Protein AF-A0A2H5QB41-F1 (afdb_monomer_lite)

Organism: Citrus unshiu (NCBI:txid55188)

Secondary structure (DSSP, 8-state):
-----------PPPPPHHHHHHHHHHHHHHHHTTT------TT---HHHHHHHHHHHHHHHHHHHHHTTTPPP--HHHHHHHHHHHHHHHHHHHHHHHHHHHHHHHHHHHHHHHHHHHHHHHHHHHHHHHHHHHHHHHHHHHHHHHHHHHHHHHHHHHHHHHHHHHHHHHHHHHHHHHHHHHHHHHHHHHHHHHHHHHHHHHHHHHHHHHHHHHHHHHHHHHHHHHHHHHHHHHHHHHHHHHHHHHHHHHHHHHHHHHHHHHHHHHHHHHHHHHHTT------

Radius of gyration: 109.61 Å; chains: 1; bounding box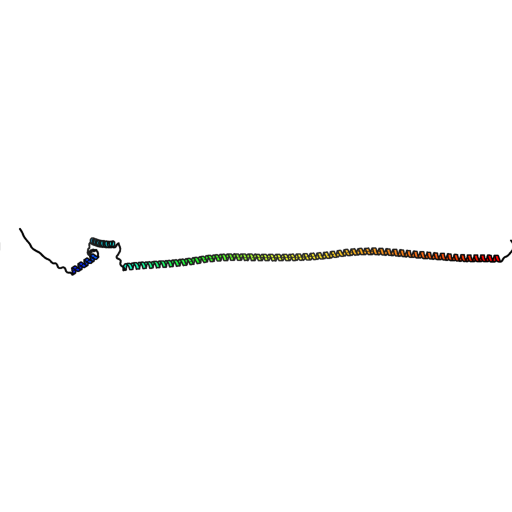: 218×31×309 Å

Sequence (283 aa):
MPFGSFEVWSLEFVYDNSTVFCLLKRQEILQLCDNRWVLFDNKTKYEAKRTEQVQQLLSLVNTVNVKNGGQPYTNECFAELKLAEEQATRLKEEEVAQLAQRKSNEEIHKLRENLERAQRETEDQLHKSYEDRIKRTTEMVESKLKEMTTRLEQQLAKEQATRLKGEEVAQLAQRKSNDEIHKLRENLERAQRETEDQMHESYEDQIKRITEMVESKLKETTIRLEQQLEEEHAARLKADGATQLAQMKSNDEIRKLRENLERAEWEAEELRKRAEKEGCAIL

InterPro domains:
  IPR006703 AIG1-type guanine nucleotide-binding (G) domain [PF04548] (27-87)
  IPR027417 P-loop containing nucleoside triphosphate hydrolase [G3DSA:3.40.50.300] (16-103)

pLDDT: mean 87.5, std 15.89, range [28.56, 98.56]

Foldseek 3Di:
DDDDDDDDDDDDDDDDPVVVVVVVVVVVVCVVVVVLDADDPPPDPDPVNVVVRVVSVVVSVVVVCVVVVNDDDDDPVNVVVVVVVVVVVVVVVVVVVVVVVVVVVVVVVVVVVVVVVVVVVVVVVVVVVVVVVVVVVVVVVVVVVVVVVVVVVVVVVVVVVVVVVVVVVVVVVVVVVVVVVVVVVVVVVVVVVVVVVVVVVVVVVVVVVVVVVVVVVVVVVVVVVVVVVVVVVVVVVVVVVVVVVVVVVVVVVVVVVVVVVVVVVVVVVVVVVVVVPDDDDDD

Structure (mmCIF, N/CA/C/O backbone):
data_AF-A0A2H5QB41-F1
#
_entry.id   AF-A0A2H5QB41-F1
#
loop_
_atom_site.group_PDB
_atom_site.id
_atom_site.type_symbol
_atom_site.label_atom_id
_atom_site.label_alt_id
_atom_site.label_comp_id
_atom_site.label_asym_id
_atom_site.label_entity_id
_atom_site.label_seq_id
_atom_site.pdbx_PDB_ins_code
_atom_site.Cartn_x
_atom_site.Cartn_y
_atom_site.Cartn_z
_atom_site.occupancy
_atom_site.B_iso_or_equiv
_atom_site.auth_seq_id
_atom_site.auth_comp_id
_atom_site.auth_asym_id
_atom_site.auth_atom_id
_atom_site.pdbx_PDB_model_num
ATOM 1 N N . MET A 1 1 ? -64.105 12.641 174.669 1.00 28.56 1 MET A N 1
ATOM 2 C CA . MET A 1 1 ? -65.059 11.558 175.005 1.00 28.56 1 MET A CA 1
ATOM 3 C C . MET A 1 1 ? -66.089 11.452 173.869 1.00 28.56 1 MET A C 1
ATOM 5 O O . MET A 1 1 ? -66.391 12.500 173.318 1.00 28.56 1 MET A O 1
ATOM 9 N N . PRO A 1 2 ? -66.580 10.259 173.483 1.00 57.16 2 PRO A N 1
ATOM 10 C CA . PRO A 1 2 ? -65.783 9.285 172.717 1.00 57.16 2 PRO A CA 1
ATOM 11 C C . PRO A 1 2 ? -66.589 8.389 171.718 1.00 57.16 2 PRO A C 1
ATOM 13 O O . PRO A 1 2 ? -67.799 8.513 171.611 1.00 57.16 2 PRO A O 1
ATOM 16 N N . PHE A 1 3 ? -65.859 7.456 171.076 1.00 37.22 3 PHE A N 1
ATOM 17 C CA . PHE A 1 3 ? -66.200 6.099 170.575 1.00 37.22 3 PHE A CA 1
ATOM 18 C C . PHE A 1 3 ? -67.281 5.839 169.499 1.00 37.22 3 PHE A C 1
ATOM 20 O O . PHE A 1 3 ? -68.429 6.245 169.623 1.00 37.22 3 PHE A O 1
ATOM 27 N N . GLY A 1 4 ? -66.914 4.974 168.534 1.00 34.75 4 GLY A N 1
ATOM 28 C CA . GLY A 1 4 ? -67.837 4.152 167.733 1.00 34.75 4 GLY A CA 1
ATOM 29 C C . GLY A 1 4 ? -67.190 3.457 166.519 1.00 34.75 4 GLY A C 1
ATOM 30 O O . GLY A 1 4 ? -67.026 4.084 165.483 1.00 34.75 4 GLY A O 1
ATOM 31 N N . SER A 1 5 ? -66.817 2.183 166.670 1.00 43.34 5 SER A N 1
ATOM 32 C CA . SER A 1 5 ? -66.248 1.240 165.677 1.00 43.34 5 SER A CA 1
ATOM 33 C C . SER A 1 5 ? -67.324 0.594 164.766 1.00 43.34 5 SER A C 1
ATOM 35 O O . SER A 1 5 ? -68.498 0.855 165.000 1.00 43.34 5 SER A O 1
ATOM 37 N N . PHE A 1 6 ? -66.902 -0.330 163.868 1.00 34.59 6 PHE A N 1
ATOM 38 C CA . PHE A 1 6 ? -67.647 -1.260 162.961 1.00 34.59 6 PHE A CA 1
ATOM 39 C C . PHE A 1 6 ? -67.736 -0.795 161.482 1.00 34.59 6 PHE A C 1
ATOM 41 O O . PHE A 1 6 ? -68.024 0.364 161.233 1.00 34.59 6 PHE A O 1
ATOM 48 N N . GLU A 1 7 ? -67.492 -1.585 160.423 1.00 36.75 7 GLU A N 1
ATOM 49 C CA . GLU A 1 7 ? -67.231 -3.024 160.237 1.00 36.75 7 GLU A CA 1
ATOM 50 C C . GLU A 1 7 ? -66.661 -3.268 158.815 1.00 36.75 7 GLU A C 1
ATOM 52 O O . GLU A 1 7 ? -66.906 -2.491 157.891 1.00 36.75 7 GLU A O 1
ATOM 57 N N . VAL A 1 8 ? -65.899 -4.351 158.648 1.00 38.28 8 VAL A N 1
ATOM 58 C CA . VAL A 1 8 ? -65.285 -4.832 157.399 1.00 38.28 8 VAL A CA 1
ATOM 59 C C . VAL A 1 8 ? -66.323 -5.587 156.560 1.00 38.28 8 VAL A C 1
ATOM 61 O O . VAL A 1 8 ? -66.974 -6.484 157.082 1.00 38.28 8 VAL A O 1
ATOM 64 N N . TRP A 1 9 ? -66.403 -5.309 155.254 1.00 36.88 9 TRP A N 1
ATOM 65 C CA . TRP A 1 9 ? -67.022 -6.215 154.277 1.00 36.88 9 TRP A CA 1
ATOM 66 C C . TRP A 1 9 ? -66.003 -6.593 153.203 1.00 36.88 9 TRP A C 1
ATOM 68 O O . TRP A 1 9 ? -65.681 -5.807 152.313 1.00 36.88 9 TRP A O 1
ATOM 78 N N . SER A 1 10 ? -65.493 -7.816 153.315 1.00 42.56 10 SER A N 1
ATOM 79 C CA . SER A 1 10 ? -64.756 -8.519 152.269 1.00 42.56 10 SER A CA 1
ATOM 80 C C . SER A 1 10 ? -65.739 -8.971 151.186 1.00 42.56 10 SER A C 1
ATOM 82 O O . SER A 1 10 ? -66.667 -9.722 151.480 1.00 42.56 10 SER A O 1
ATOM 84 N N . LEU A 1 11 ? -65.531 -8.556 149.935 1.00 42.31 11 LEU A N 1
ATOM 85 C CA . LEU A 1 11 ? -66.128 -9.205 148.765 1.00 42.31 11 LEU A CA 1
ATOM 86 C C . LEU A 1 11 ? -64.999 -9.662 147.834 1.00 42.31 11 LEU A C 1
ATOM 88 O O . LEU A 1 11 ? -64.439 -8.874 147.075 1.00 42.31 11 LEU A O 1
ATOM 92 N N . GLU A 1 12 ? -64.663 -10.948 147.914 1.00 44.78 12 GLU A N 1
ATOM 93 C CA . GLU A 1 12 ? -63.901 -11.657 146.887 1.00 44.78 12 GLU A CA 1
ATOM 94 C C . GLU A 1 12 ? -64.817 -11.901 145.677 1.00 44.78 12 GLU A C 1
ATOM 96 O O . GLU A 1 12 ? -65.849 -12.563 145.789 1.00 44.78 12 GLU A O 1
ATOM 101 N N . PHE A 1 13 ? -64.447 -11.367 144.511 1.00 45.88 13 PHE A N 1
ATOM 102 C CA . PHE A 1 13 ? -65.048 -11.715 143.221 1.00 45.88 13 PHE A CA 1
ATOM 103 C C . PHE A 1 13 ? -64.081 -12.636 142.464 1.00 45.88 13 PHE A C 1
ATOM 105 O O . PHE A 1 13 ? -62.949 -12.253 142.169 1.00 45.88 13 PHE A O 1
ATOM 112 N N . VAL A 1 14 ? -64.529 -13.851 142.150 1.00 46.81 14 VAL A N 1
ATOM 113 C CA . VAL A 1 14 ? -63.790 -14.855 141.367 1.00 46.81 14 VAL A CA 1
ATOM 114 C C . VAL A 1 14 ? -63.925 -14.534 139.870 1.00 46.81 14 VAL A C 1
ATOM 116 O O . VAL A 1 14 ? -65.038 -14.506 139.350 1.00 46.81 14 VAL A O 1
ATOM 119 N N . TYR A 1 15 ? -62.808 -14.316 139.165 1.00 49.00 15 TYR A N 1
ATOM 120 C CA . TYR A 1 15 ? -62.746 -14.273 137.693 1.00 49.00 15 TYR A CA 1
ATOM 121 C C . TYR A 1 15 ? -62.234 -15.622 137.146 1.00 49.00 15 TYR A C 1
ATOM 123 O O . TYR A 1 15 ? -61.265 -16.171 137.663 1.00 49.00 15 TYR A O 1
ATOM 131 N N . ASP A 1 16 ? -62.867 -16.149 136.092 1.00 56.34 16 ASP A N 1
ATOM 132 C CA . ASP A 1 16 ? -62.492 -17.401 135.408 1.00 56.34 16 ASP A CA 1
ATOM 133 C C . ASP A 1 16 ? -61.218 -17.248 134.533 1.00 56.34 16 ASP A C 1
ATOM 135 O O . ASP A 1 16 ? -61.075 -16.287 133.769 1.00 56.34 16 ASP A O 1
ATOM 139 N N . ASN A 1 17 ? -60.309 -18.230 134.609 1.00 58.97 17 ASN A N 1
ATOM 140 C CA . ASN A 1 17 ? -58.980 -18.277 133.975 1.00 58.97 17 ASN A CA 1
ATOM 141 C C . ASN A 1 17 ? -59.013 -18.187 132.432 1.00 58.97 17 ASN A C 1
ATOM 143 O O . ASN A 1 17 ? -58.074 -17.673 131.821 1.00 58.97 17 ASN A O 1
ATOM 147 N N . SER A 1 18 ? -60.090 -18.647 131.782 1.00 59.78 18 SER A N 1
ATOM 148 C CA . SER A 1 18 ? -60.237 -18.570 130.315 1.00 59.78 18 SER A CA 1
ATOM 149 C C . SER A 1 18 ? -60.385 -17.124 129.817 1.00 59.78 18 SER A C 1
ATOM 151 O O . SER A 1 18 ? -59.771 -16.716 128.826 1.00 59.78 18 SER A O 1
ATOM 153 N N . THR A 1 19 ? -61.128 -16.306 130.567 1.00 60.16 19 THR A N 1
ATOM 154 C CA . THR A 1 19 ? -61.342 -14.885 130.255 1.00 60.16 19 THR A CA 1
ATOM 155 C C . THR A 1 19 ? -60.043 -14.093 130.415 1.00 60.16 19 THR A C 1
ATOM 157 O O . THR A 1 19 ? -59.738 -13.220 129.601 1.00 60.16 19 THR A O 1
ATOM 160 N N . VAL A 1 20 ? -59.229 -14.453 131.413 1.00 63.97 20 VAL A N 1
ATOM 161 C CA . VAL A 1 20 ? -57.895 -13.875 131.634 1.00 63.97 20 VAL A CA 1
ATOM 162 C C . VAL A 1 20 ? -56.952 -14.215 130.472 1.00 63.97 20 VAL A C 1
ATOM 164 O O . VAL A 1 20 ? -56.290 -13.324 129.947 1.00 63.97 20 VAL A O 1
ATOM 167 N N . PHE A 1 21 ? -56.945 -15.461 129.988 1.00 67.81 21 PHE A N 1
ATOM 168 C CA . PHE A 1 21 ? -56.091 -15.885 128.869 1.00 67.81 21 PHE A CA 1
ATOM 169 C C . PHE A 1 21 ? -56.428 -15.187 127.537 1.00 67.81 21 PHE A C 1
ATOM 171 O O . PHE A 1 21 ? -55.528 -14.732 126.827 1.00 67.81 21 PHE A O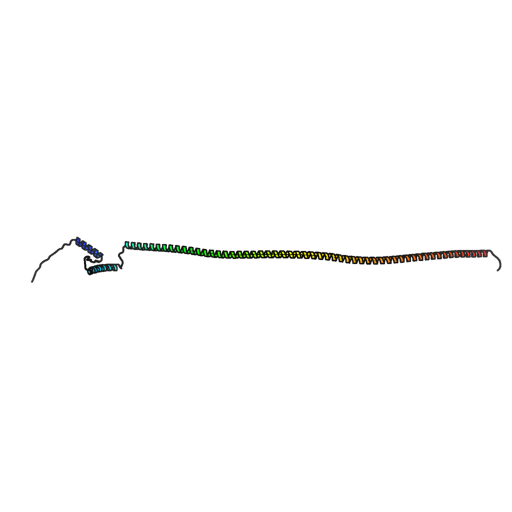 1
ATOM 178 N N . CYS A 1 22 ? -57.714 -15.036 127.200 1.00 68.69 22 CYS A N 1
ATOM 179 C CA . CYS A 1 22 ? -58.139 -14.295 126.005 1.00 68.69 22 CYS A CA 1
ATOM 180 C C . CYS A 1 22 ? -57.770 -12.805 126.068 1.00 68.69 22 CYS A C 1
ATOM 182 O O . CYS A 1 22 ? -57.343 -12.232 125.061 1.00 68.69 22 CYS A O 1
ATOM 184 N N . LEU A 1 23 ? -57.909 -12.174 127.239 1.00 71.50 23 LEU A N 1
ATOM 185 C CA . LEU A 1 23 ? -57.499 -10.783 127.442 1.00 71.50 23 LEU A CA 1
ATOM 186 C C . LEU A 1 23 ? -55.979 -10.617 127.298 1.00 71.50 23 LEU A C 1
ATOM 188 O O . LEU A 1 23 ? -55.538 -9.660 126.663 1.00 71.50 23 LEU A O 1
ATOM 192 N N . LEU A 1 24 ? -55.191 -11.578 127.793 1.00 71.25 24 LEU A N 1
ATOM 193 C CA . LEU A 1 24 ? -53.732 -11.587 127.645 1.00 71.25 24 LEU A CA 1
ATOM 194 C C . LEU A 1 24 ? -53.298 -11.721 126.177 1.00 71.25 24 LEU A C 1
ATOM 196 O O . LEU A 1 24 ? -52.518 -10.902 125.697 1.00 71.25 24 LEU A O 1
ATOM 200 N N . LYS A 1 25 ? -53.860 -12.673 125.420 1.00 81.06 25 LYS A N 1
ATOM 201 C CA . LYS A 1 25 ? -53.540 -12.856 123.988 1.00 81.06 25 LYS A CA 1
ATOM 202 C C . LYS A 1 25 ? -53.909 -11.645 123.131 1.00 81.06 25 LYS A C 1
ATOM 204 O O . LYS A 1 25 ? -53.179 -11.285 122.209 1.00 81.06 25 LYS A O 1
ATOM 209 N N . ARG A 1 26 ? -55.028 -10.985 123.444 1.00 80.62 26 ARG A N 1
ATOM 210 C CA . ARG A 1 26 ? -55.421 -9.730 122.790 1.00 80.62 26 ARG A CA 1
ATOM 211 C C . ARG A 1 26 ? -54.403 -8.624 123.059 1.00 80.62 26 ARG A C 1
ATOM 213 O O . ARG A 1 26 ? -54.044 -7.901 122.133 1.00 80.62 26 ARG A O 1
ATOM 220 N N . GLN A 1 27 ? -53.949 -8.497 124.304 1.00 81.88 27 GLN A N 1
ATOM 221 C CA . GLN A 1 27 ? -52.963 -7.490 124.677 1.00 81.88 27 GLN A CA 1
ATOM 222 C C . GLN A 1 27 ? -51.616 -7.736 123.978 1.00 81.88 27 GLN A C 1
ATOM 224 O O . GLN A 1 27 ? -51.025 -6.787 123.473 1.00 81.88 27 GLN A O 1
ATOM 229 N N . GLU A 1 28 ? -51.181 -8.996 123.867 1.00 87.75 28 GLU A N 1
ATOM 230 C CA . GLU A 1 28 ? -49.966 -9.391 123.133 1.00 87.75 28 GLU A CA 1
ATOM 231 C C . GLU A 1 28 ? -50.023 -8.990 121.648 1.00 87.75 28 GLU A C 1
ATOM 233 O O . GLU A 1 28 ? -49.086 -8.384 121.134 1.00 87.75 28 GLU A O 1
ATOM 238 N N . ILE A 1 29 ? -51.131 -9.268 120.949 1.00 88.25 29 ILE A N 1
ATOM 239 C CA . ILE A 1 29 ? -51.285 -8.896 119.530 1.00 88.25 29 ILE A CA 1
ATOM 240 C C . ILE A 1 29 ? -51.287 -7.375 119.358 1.00 88.25 29 ILE A C 1
ATOM 242 O O . ILE A 1 29 ? -50.632 -6.853 118.457 1.00 88.25 29 ILE A O 1
ATOM 246 N N . LEU A 1 30 ? -51.993 -6.649 120.231 1.00 87.88 30 LEU A N 1
ATOM 247 C CA . LEU A 1 30 ? -51.999 -5.187 120.196 1.00 87.88 30 LEU A CA 1
ATOM 248 C C . LEU A 1 30 ? -50.589 -4.626 120.399 1.00 87.88 30 LEU A C 1
ATOM 250 O O . LEU A 1 30 ? -50.203 -3.719 119.667 1.00 87.88 30 LEU A O 1
ATOM 254 N N . GLN A 1 31 ? -49.800 -5.204 121.307 1.00 89.44 31 GLN A N 1
ATOM 255 C CA . GLN A 1 31 ? -48.400 -4.829 121.508 1.00 89.44 31 GLN A CA 1
ATOM 256 C C . GLN A 1 31 ? -47.532 -5.112 120.274 1.00 89.44 31 GLN A C 1
ATOM 258 O O . GLN A 1 31 ? -46.784 -4.228 119.867 1.00 89.44 31 GLN A O 1
ATOM 263 N N . LEU A 1 32 ? -47.668 -6.279 119.628 1.00 90.62 32 LEU A N 1
ATOM 264 C CA . LEU A 1 32 ? -46.962 -6.600 118.373 1.00 90.62 32 LEU A CA 1
ATOM 265 C C . LEU A 1 32 ? -47.328 -5.642 117.228 1.00 90.62 32 LEU A C 1
ATOM 267 O O . LEU A 1 32 ? -46.538 -5.405 116.315 1.00 90.62 32 LEU A O 1
ATOM 271 N N . CYS A 1 33 ? -48.528 -5.067 117.277 1.00 90.44 33 CYS A N 1
ATOM 272 C CA . CYS A 1 33 ? -48.981 -4.045 116.348 1.00 90.44 33 CYS A CA 1
ATOM 273 C C . CYS A 1 33 ? -48.659 -2.609 116.809 1.00 90.44 33 CYS A C 1
ATOM 275 O O . CYS A 1 33 ? -49.233 -1.679 116.246 1.00 90.44 33 CYS A O 1
ATOM 277 N N . ASP A 1 34 ? -47.760 -2.375 117.773 1.00 90.06 34 ASP A N 1
ATOM 278 C CA . ASP A 1 34 ? -47.445 -1.047 118.349 1.00 90.06 34 ASP A CA 1
ATOM 279 C C . ASP A 1 34 ? -48.676 -0.306 118.911 1.00 90.06 34 ASP A C 1
ATOM 281 O O . ASP A 1 34 ? -48.777 0.920 118.847 1.00 90.06 34 ASP A O 1
ATOM 285 N N . ASN A 1 35 ? -49.670 -1.042 119.405 1.00 89.69 35 ASN A N 1
ATOM 286 C CA . ASN A 1 35 ? -50.980 -0.531 119.814 1.00 89.69 35 ASN A CA 1
ATOM 287 C C . ASN A 1 35 ? -51.699 0.278 118.717 1.00 89.69 35 ASN A C 1
ATOM 289 O O . ASN A 1 35 ? -52.563 1.104 119.016 1.00 89.69 35 ASN A O 1
ATOM 293 N N . ARG A 1 36 ? -51.379 0.033 117.440 1.00 92.38 36 ARG A N 1
ATOM 294 C CA . ARG A 1 36 ? -52.110 0.595 116.300 1.00 92.38 36 ARG A CA 1
ATOM 295 C C . ARG A 1 36 ? -53.443 -0.137 116.168 1.00 92.38 36 ARG A C 1
ATOM 297 O O . ARG A 1 36 ? -53.516 -1.206 115.569 1.00 92.38 36 ARG A O 1
ATOM 304 N N . TRP A 1 37 ? -54.499 0.437 116.728 1.00 90.50 37 TRP A N 1
ATOM 305 C CA . TRP A 1 37 ? -55.867 -0.043 116.568 1.00 90.50 37 TRP A CA 1
ATOM 306 C C . TRP A 1 37 ? -56.796 1.128 116.264 1.00 90.50 37 TRP A C 1
ATOM 308 O O . TRP A 1 37 ? -56.544 2.267 116.647 1.00 90.50 37 TRP A O 1
ATOM 318 N N . VAL A 1 38 ? -57.888 0.830 115.576 1.00 91.94 38 VAL A N 1
ATOM 319 C CA . VAL A 1 38 ? -58.966 1.777 115.305 1.00 91.94 38 VAL A CA 1
ATOM 320 C C . VAL A 1 38 ? -60.283 1.024 115.439 1.00 91.94 38 VAL A C 1
ATOM 322 O O . VAL A 1 38 ? -60.405 -0.113 114.979 1.00 91.94 38 VAL A O 1
ATOM 325 N N . LEU A 1 39 ? -61.252 1.618 116.134 1.00 91.00 39 LEU A N 1
ATOM 326 C CA . LEU A 1 39 ? -62.570 1.020 116.325 1.00 91.00 39 LEU A CA 1
ATOM 327 C C . LEU A 1 39 ? -63.518 1.510 115.234 1.00 91.00 39 LEU A C 1
ATOM 329 O O . LEU A 1 39 ? -63.762 2.707 115.099 1.00 91.00 39 LEU A O 1
ATOM 333 N N . PHE A 1 40 ? -64.104 0.563 114.512 1.00 94.19 40 PHE A N 1
ATOM 334 C CA . PHE A 1 40 ? -65.122 0.840 113.509 1.00 94.19 40 PHE A CA 1
ATOM 335 C C . PHE A 1 40 ? -66.508 0.454 114.024 1.00 94.19 40 PHE A C 1
ATOM 337 O O . PHE A 1 40 ? -66.770 -0.701 114.357 1.00 94.19 40 PHE A O 1
ATOM 344 N N . ASP A 1 41 ? -67.414 1.426 114.039 1.00 92.19 41 ASP A N 1
ATOM 345 C CA . ASP A 1 41 ? -68.850 1.186 114.162 1.00 92.19 41 ASP A CA 1
ATOM 346 C C . ASP A 1 41 ? -69.458 1.106 112.760 1.00 92.19 41 ASP A C 1
ATOM 348 O O . ASP A 1 41 ? -69.933 2.096 112.207 1.00 92.19 41 ASP A O 1
ATOM 352 N N . ASN A 1 42 ? -69.473 -0.099 112.193 1.00 94.06 42 ASN A N 1
ATOM 353 C CA . ASN A 1 42 ? -70.024 -0.349 110.858 1.00 94.06 42 ASN A CA 1
ATOM 354 C C . ASN A 1 42 ? -71.550 -0.128 110.763 1.00 94.06 42 ASN A C 1
ATOM 356 O O . ASN A 1 42 ? -72.114 -0.272 109.680 1.00 94.06 42 ASN A O 1
ATOM 360 N N . LYS A 1 43 ? -72.237 0.191 111.873 1.00 93.06 43 LYS A N 1
ATOM 361 C CA . LYS A 1 43 ? -73.686 0.444 111.916 1.00 93.06 43 LYS A CA 1
ATOM 362 C C . LYS A 1 43 ? -74.040 1.929 112.046 1.00 93.06 43 LYS A C 1
ATOM 364 O O . LYS A 1 43 ? -75.226 2.265 111.978 1.00 93.06 43 LYS A O 1
ATOM 369 N N . THR A 1 44 ? -73.060 2.822 112.218 1.00 89.44 44 THR A N 1
ATOM 370 C CA . THR A 1 44 ? -73.324 4.264 112.317 1.00 89.44 44 THR A CA 1
ATOM 371 C C . THR A 1 44 ? -73.975 4.799 111.040 1.00 89.44 44 THR A C 1
ATOM 373 O O . THR A 1 44 ? -73.520 4.550 109.924 1.00 89.44 44 THR A O 1
ATOM 376 N N . LYS A 1 45 ? -75.048 5.579 111.199 1.00 92.19 45 LYS A N 1
ATOM 377 C CA . LYS A 1 45 ? -75.716 6.275 110.084 1.00 92.19 45 LYS A CA 1
ATOM 378 C C . LYS A 1 45 ? -75.203 7.703 109.885 1.00 92.19 45 LYS A C 1
ATOM 380 O O . LYS A 1 45 ? -75.577 8.356 108.916 1.00 92.19 45 LYS A O 1
ATOM 385 N N . TYR A 1 46 ? -74.364 8.194 110.798 1.00 91.44 46 TYR A N 1
ATOM 386 C CA . TYR A 1 46 ? -73.850 9.560 110.770 1.00 91.44 46 TYR A CA 1
ATOM 387 C C . TYR A 1 46 ? -72.600 9.644 109.899 1.00 91.44 46 TYR A C 1
ATOM 389 O O . TYR A 1 46 ? -71.582 9.025 110.205 1.00 91.44 46 TYR A O 1
ATOM 397 N N . GLU A 1 47 ? -72.658 10.455 108.846 1.00 90.88 47 GLU A N 1
ATOM 398 C CA . GLU A 1 47 ? -71.550 10.635 107.909 1.00 90.88 47 GLU A CA 1
ATOM 399 C C . GLU A 1 47 ? -70.277 11.154 108.576 1.00 90.88 47 GLU A C 1
ATOM 401 O O . GLU A 1 47 ? -69.215 10.581 108.357 1.00 90.88 47 GLU A O 1
ATOM 406 N N . ALA A 1 48 ? -70.397 12.146 109.461 1.00 92.00 48 ALA A N 1
ATOM 407 C CA . ALA A 1 48 ? -69.263 12.689 110.206 1.00 92.00 48 ALA A CA 1
ATOM 408 C C . ALA A 1 48 ? -68.495 11.601 110.978 1.00 92.00 48 ALA A C 1
ATOM 410 O O . ALA A 1 48 ? -67.269 11.578 110.942 1.00 92.00 48 ALA A O 1
ATOM 411 N N . LYS A 1 49 ? -69.209 10.643 111.591 1.00 90.94 49 LYS A N 1
ATOM 412 C CA . LYS A 1 49 ? -68.591 9.516 112.308 1.00 90.94 49 LYS A CA 1
ATOM 413 C C . LYS A 1 49 ? -67.871 8.554 111.363 1.00 90.94 49 LYS A C 1
ATOM 415 O O . LYS A 1 49 ? -66.795 8.079 111.701 1.00 90.94 49 LYS A O 1
ATOM 420 N N . ARG A 1 50 ? -68.428 8.291 110.171 1.00 92.31 50 ARG A N 1
ATOM 421 C CA . ARG A 1 50 ? -67.754 7.465 109.150 1.00 92.31 50 ARG A CA 1
ATOM 422 C C . ARG A 1 50 ? -66.457 8.126 108.690 1.00 92.31 50 ARG A C 1
ATOM 424 O O . ARG A 1 50 ? -65.428 7.464 108.609 1.00 92.31 50 ARG A O 1
ATOM 431 N N . THR A 1 51 ? -66.508 9.428 108.414 1.00 93.44 51 THR A N 1
ATOM 432 C CA . THR A 1 51 ? -65.340 10.202 107.983 1.00 93.44 51 THR A CA 1
ATOM 433 C C . THR A 1 51 ? -64.265 10.213 109.059 1.00 93.44 51 THR A C 1
ATOM 435 O O . THR A 1 51 ? -63.111 9.931 108.755 1.00 93.44 51 THR A O 1
ATOM 438 N N . GLU A 1 52 ? -64.639 10.460 110.315 1.00 94.25 52 GLU A N 1
ATOM 439 C CA . GLU A 1 52 ? -63.716 10.429 111.450 1.00 94.25 52 GLU A CA 1
ATOM 440 C C . GLU A 1 52 ? -63.035 9.057 111.588 1.00 94.25 52 GLU A C 1
ATOM 442 O O . GLU A 1 52 ? -61.813 8.980 111.690 1.00 94.25 52 GLU A O 1
ATOM 447 N N . GLN A 1 53 ? -63.795 7.962 111.497 1.00 94.06 53 GLN A N 1
ATOM 448 C CA . GLN A 1 53 ? -63.258 6.597 111.570 1.00 94.06 53 GLN A CA 1
ATOM 449 C C . GLN A 1 53 ? -62.277 6.282 110.429 1.00 94.06 53 GLN A C 1
ATOM 451 O O . GLN A 1 53 ? -61.202 5.725 110.662 1.00 94.06 53 GLN A O 1
ATOM 456 N N . VAL A 1 54 ? -62.603 6.671 109.191 1.00 94.44 54 VAL A N 1
ATOM 457 C CA . VAL A 1 54 ? -61.703 6.498 108.036 1.00 94.44 54 VAL A CA 1
ATOM 458 C C . VAL A 1 54 ? -60.452 7.366 108.179 1.00 94.44 54 VAL A C 1
ATOM 460 O O . VAL A 1 54 ? -59.351 6.896 107.901 1.00 94.44 54 VAL A O 1
ATOM 463 N N . GLN A 1 55 ? -60.587 8.605 108.652 1.00 95.44 55 GLN A N 1
ATOM 464 C CA . GLN A 1 55 ? -59.448 9.491 108.901 1.00 95.44 55 GLN A CA 1
ATOM 465 C C . GLN A 1 55 ? -58.515 8.933 109.980 1.00 95.44 55 GLN A C 1
ATOM 467 O O . GLN A 1 55 ? -57.297 8.981 109.807 1.00 95.44 55 GLN A O 1
ATOM 472 N N . GLN A 1 56 ? -59.058 8.349 111.052 1.00 94.38 56 GLN A N 1
ATOM 473 C CA . GLN A 1 56 ? -58.267 7.660 112.074 1.00 94.38 56 GLN A CA 1
ATOM 474 C C . GLN A 1 56 ? -57.476 6.486 111.475 1.00 94.38 56 GLN A C 1
ATOM 476 O O . GLN A 1 56 ? -56.276 6.368 111.724 1.00 94.38 56 GLN A O 1
ATOM 481 N N . LEU A 1 57 ? -58.100 5.663 110.622 1.00 95.88 57 LEU A N 1
ATOM 482 C CA . LEU A 1 57 ? -57.407 4.579 109.918 1.00 95.88 57 LEU A CA 1
ATOM 483 C C . LEU A 1 57 ? -56.303 5.105 108.988 1.00 95.88 57 LEU A C 1
ATOM 485 O O . LEU A 1 57 ? -55.180 4.612 109.038 1.00 95.88 57 LEU A O 1
ATOM 489 N N . LEU A 1 58 ? -56.595 6.108 108.157 1.00 95.75 58 LEU A N 1
ATOM 490 C CA . LEU A 1 58 ? -55.614 6.687 107.234 1.00 95.75 58 LEU A CA 1
ATOM 491 C C . LEU A 1 58 ? -54.447 7.353 107.974 1.00 95.75 58 LEU A C 1
ATOM 493 O O . LEU A 1 58 ? -53.309 7.253 107.526 1.00 95.75 58 LEU A O 1
ATOM 497 N N . SER A 1 59 ? -54.702 7.978 109.127 1.00 94.88 59 SER A N 1
ATOM 498 C CA . SER A 1 59 ? -53.659 8.515 110.009 1.00 94.88 59 SER A CA 1
ATOM 499 C C . SER A 1 59 ? -52.707 7.413 110.490 1.00 94.88 59 SER A C 1
ATOM 501 O O . SER A 1 59 ? -51.482 7.552 110.401 1.00 94.88 59 SER A O 1
ATOM 503 N N . LEU A 1 60 ? -53.256 6.266 110.910 1.00 94.25 60 LEU A N 1
ATOM 504 C CA . LEU A 1 60 ? -52.456 5.091 111.257 1.00 94.25 60 LEU A CA 1
ATOM 505 C C . LEU A 1 60 ? -51.680 4.560 110.045 1.00 94.25 60 LEU A C 1
ATOM 507 O O . LEU A 1 60 ? -50.477 4.347 110.162 1.00 94.25 60 LEU A O 1
ATOM 511 N N . VAL A 1 61 ? -52.315 4.400 108.878 1.00 93.69 61 VAL A N 1
ATOM 512 C CA . VAL A 1 61 ? -51.651 3.927 107.646 1.00 93.69 61 VAL A CA 1
ATOM 513 C C . VAL A 1 61 ? -50.499 4.849 107.243 1.00 93.69 61 VAL A C 1
ATOM 515 O O . VAL A 1 61 ? -49.400 4.366 106.983 1.00 93.69 61 VAL A O 1
ATOM 518 N N . ASN A 1 62 ? -50.703 6.166 107.267 1.00 93.50 62 ASN A N 1
ATOM 519 C CA . ASN A 1 62 ? -49.658 7.149 106.984 1.00 93.50 62 ASN A CA 1
ATOM 520 C C . ASN A 1 62 ? -48.506 7.057 107.986 1.00 93.50 62 ASN A C 1
ATOM 522 O O . ASN A 1 62 ? -47.347 7.137 107.589 1.00 93.50 62 ASN A O 1
ATOM 526 N N . THR A 1 63 ? -48.807 6.816 109.264 1.00 92.88 63 THR A N 1
ATOM 527 C CA . THR A 1 63 ? -47.782 6.580 110.289 1.00 92.88 63 THR A CA 1
ATOM 528 C C . THR A 1 63 ? -46.931 5.358 109.938 1.00 92.88 63 THR A C 1
ATOM 530 O O . THR A 1 63 ? -45.709 5.422 110.037 1.00 92.88 63 THR A O 1
ATOM 533 N N . VAL A 1 64 ? -47.544 4.261 109.477 1.00 93.25 64 VAL A N 1
ATOM 534 C CA . VAL A 1 64 ? -46.809 3.068 109.013 1.00 93.25 64 VAL A CA 1
ATOM 535 C C . VAL A 1 64 ? -45.987 3.371 107.769 1.00 93.25 64 VAL A C 1
ATOM 537 O O . VAL A 1 64 ? -44.823 2.996 107.705 1.00 93.25 64 VAL A O 1
ATOM 540 N N . ASN A 1 65 ? -46.567 4.074 106.800 1.00 92.81 65 ASN A N 1
ATOM 541 C CA . ASN A 1 65 ? -45.891 4.409 105.556 1.00 92.81 65 ASN A CA 1
ATOM 542 C C . ASN A 1 65 ? -44.646 5.269 105.812 1.00 92.81 65 ASN A C 1
ATOM 544 O O . ASN A 1 65 ? -43.574 4.964 105.304 1.00 92.81 65 ASN A O 1
ATOM 548 N N . VAL A 1 66 ? -44.757 6.294 106.663 1.00 92.06 66 VAL A N 1
ATOM 549 C CA . VAL A 1 66 ? -43.622 7.136 107.069 1.00 92.06 66 VAL A CA 1
ATOM 550 C C . VAL A 1 66 ? -42.589 6.327 107.854 1.00 92.06 66 VAL A C 1
ATOM 552 O O . VAL A 1 66 ? -41.402 6.420 107.548 1.00 92.06 66 VAL A O 1
ATOM 555 N N . LYS A 1 67 ? -43.018 5.494 108.817 1.00 91.69 67 LYS A N 1
ATOM 556 C CA . LYS A 1 67 ? -42.113 4.603 109.571 1.00 91.69 67 LYS A CA 1
ATOM 557 C C . LYS A 1 67 ? -41.333 3.658 108.651 1.00 91.69 67 LYS A C 1
ATOM 559 O O . LYS A 1 67 ? -40.160 3.408 108.900 1.00 91.69 67 LYS A O 1
ATOM 564 N N . ASN A 1 68 ? -41.960 3.183 107.579 1.00 91.94 68 ASN A N 1
ATOM 565 C CA . ASN A 1 68 ? -41.343 2.300 106.593 1.00 91.94 68 ASN A CA 1
ATOM 566 C C . ASN A 1 68 ? -40.604 3.064 105.474 1.00 91.94 68 ASN A C 1
ATOM 568 O O . ASN A 1 68 ? -40.209 2.458 104.481 1.00 91.94 68 ASN A O 1
ATOM 572 N N . GLY A 1 69 ? -40.438 4.390 105.576 1.00 90.75 69 GLY A N 1
ATOM 573 C CA . GLY A 1 69 ? -39.751 5.197 104.557 1.00 90.75 69 GLY A CA 1
ATOM 574 C C . GLY A 1 69 ? -40.460 5.222 103.197 1.00 90.75 69 GLY A C 1
ATOM 575 O O . GLY A 1 69 ? -39.815 5.373 102.162 1.00 90.75 69 GLY A O 1
ATOM 576 N N . GLY A 1 70 ? -41.778 5.022 103.187 1.00 89.81 70 GLY A N 1
ATOM 577 C CA . GLY A 1 70 ? -42.593 4.906 101.981 1.00 89.81 70 GLY A CA 1
ATOM 578 C C . GLY A 1 70 ? -42.517 3.539 101.298 1.00 89.81 70 GLY A C 1
ATOM 579 O O . GLY A 1 70 ? -43.107 3.374 100.233 1.00 89.81 70 GLY A O 1
ATOM 580 N N . GLN A 1 71 ? -41.794 2.569 101.871 1.00 88.94 71 GLN A N 1
ATOM 581 C CA . GLN A 1 71 ? -41.636 1.246 101.277 1.00 88.94 71 GLN A CA 1
ATOM 582 C C . GLN A 1 71 ? -42.809 0.330 101.661 1.00 88.94 71 GLN A C 1
ATOM 584 O O . GLN A 1 71 ? -43.094 0.144 102.852 1.00 88.94 71 GLN A O 1
ATOM 589 N N . PRO A 1 72 ? -43.489 -0.276 100.673 1.00 87.50 72 PRO A N 1
ATOM 590 C CA . PRO A 1 72 ? -44.455 -1.333 100.924 1.00 87.50 72 PRO A CA 1
ATOM 591 C C . PRO A 1 72 ? -43.803 -2.543 101.598 1.00 87.50 72 PRO A C 1
ATOM 593 O O . PRO A 1 72 ? -42.589 -2.739 101.546 1.00 87.50 72 PRO A O 1
ATOM 596 N N . TYR A 1 73 ? -44.626 -3.399 102.197 1.00 88.50 73 TYR A N 1
ATOM 597 C CA . TYR A 1 73 ? -44.157 -4.700 102.661 1.00 88.50 73 TYR A CA 1
ATOM 598 C C . TYR A 1 73 ? -43.608 -5.512 101.477 1.00 88.50 73 TYR A C 1
ATOM 600 O O . TYR A 1 73 ? -44.285 -5.662 100.461 1.00 88.50 73 TYR A O 1
ATOM 608 N N . THR A 1 74 ? -42.395 -6.041 101.618 1.00 86.50 74 THR A N 1
ATOM 609 C CA . THR A 1 74 ? -41.750 -6.912 100.630 1.00 86.50 74 THR A CA 1
ATOM 610 C C . THR A 1 74 ? -41.260 -8.182 101.314 1.00 86.50 74 THR A C 1
ATOM 612 O O . THR A 1 74 ? -40.944 -8.189 102.504 1.00 86.50 74 THR A O 1
ATOM 615 N N . ASN A 1 75 ? -41.232 -9.276 100.563 1.00 89.00 75 ASN A N 1
ATOM 616 C CA . ASN A 1 75 ? -40.661 -10.550 100.977 1.00 89.00 75 ASN A CA 1
ATOM 617 C C . ASN A 1 75 ? -39.915 -11.169 99.786 1.00 89.00 75 ASN A C 1
ATOM 619 O O . ASN A 1 75 ? -39.924 -10.612 98.686 1.00 89.00 75 ASN A O 1
ATOM 623 N N . GLU A 1 76 ? -39.279 -12.315 100.010 1.00 90.12 76 GLU A N 1
ATOM 624 C CA . GLU A 1 76 ? -38.503 -13.031 98.992 1.00 90.12 76 GLU A CA 1
ATOM 625 C C . GLU A 1 76 ? -39.322 -13.312 97.718 1.00 90.12 76 GLU A C 1
ATOM 627 O O . GLU A 1 76 ? -38.875 -12.997 96.620 1.00 90.12 76 GLU A O 1
ATOM 632 N N . CYS A 1 77 ? -40.580 -13.740 97.862 1.00 85.12 77 CYS A N 1
ATOM 633 C CA . CYS A 1 77 ? -41.486 -14.002 96.738 1.00 85.12 77 CYS A CA 1
ATOM 634 C C . CYS A 1 77 ? -41.779 -12.742 95.891 1.00 85.12 77 CYS A C 1
ATOM 636 O O . CYS A 1 77 ? -41.771 -12.797 94.661 1.00 85.12 77 CYS A O 1
ATOM 638 N N . PHE A 1 78 ? -41.980 -11.575 96.520 1.00 87.88 78 PHE A N 1
ATOM 639 C CA . PHE A 1 78 ? -42.161 -10.312 95.788 1.00 87.88 78 PHE A CA 1
ATOM 640 C C . PHE A 1 78 ? -40.883 -9.857 95.066 1.00 87.88 78 PHE A C 1
ATOM 642 O O . PHE A 1 78 ? -40.971 -9.264 93.989 1.00 87.88 78 PHE A O 1
ATOM 649 N N . ALA A 1 79 ? -39.704 -10.132 95.630 1.00 86.56 79 ALA A N 1
ATOM 650 C CA . ALA A 1 79 ? -38.428 -9.820 94.990 1.00 86.56 79 ALA A CA 1
ATOM 651 C C . ALA A 1 79 ? -38.168 -10.720 93.770 1.00 86.56 79 ALA A C 1
ATOM 653 O O . ALA A 1 79 ? -37.756 -10.221 92.723 1.00 86.56 79 ALA A O 1
ATOM 654 N N . GLU A 1 80 ? -38.470 -12.017 93.878 1.00 90.19 80 GLU A N 1
ATOM 655 C CA . GLU A 1 80 ? -38.371 -12.976 92.772 1.00 90.19 80 GLU A CA 1
ATOM 656 C C . GLU A 1 80 ? -39.302 -12.620 91.611 1.00 90.19 80 GLU A C 1
ATOM 658 O O . GLU A 1 80 ? -38.870 -12.617 90.460 1.00 90.19 80 GLU A O 1
ATOM 663 N N . LEU A 1 81 ? -40.555 -12.252 91.901 1.00 90.19 81 LEU A N 1
ATOM 664 C CA . LEU A 1 81 ? -41.506 -11.806 90.879 1.00 90.19 81 LEU A CA 1
ATOM 665 C C . LEU A 1 81 ? -40.999 -10.573 90.127 1.00 90.19 81 LEU A C 1
ATOM 667 O O . LEU A 1 81 ? -41.049 -10.543 88.899 1.00 90.19 81 LEU A O 1
ATOM 671 N N . LYS A 1 82 ? -40.463 -9.583 90.850 1.00 88.81 82 LYS A N 1
ATOM 672 C CA . LYS A 1 82 ? -39.908 -8.369 90.245 1.00 88.81 82 LYS A CA 1
ATOM 673 C C . LYS A 1 82 ? -38.681 -8.670 89.377 1.00 88.81 82 LYS A C 1
ATOM 675 O O . LYS A 1 82 ? -38.584 -8.164 88.265 1.00 88.81 82 LYS A O 1
ATOM 680 N N . LEU A 1 83 ? -37.780 -9.533 89.850 1.00 90.06 83 LEU A N 1
ATOM 681 C CA . LEU A 1 83 ? -36.617 -9.986 89.080 1.00 90.06 83 LEU A CA 1
ATOM 682 C C . LEU A 1 83 ? -37.022 -10.753 87.815 1.00 90.06 83 LEU A C 1
ATOM 684 O O . LEU A 1 83 ? -36.443 -10.527 86.754 1.00 90.06 83 LEU A O 1
ATOM 688 N N . ALA A 1 84 ? -38.014 -11.640 87.907 1.00 90.19 84 ALA A N 1
ATOM 689 C CA . ALA A 1 84 ? -38.522 -12.390 86.763 1.00 90.19 84 ALA A CA 1
ATOM 690 C C . ALA A 1 84 ? -39.185 -11.468 85.727 1.00 90.19 84 ALA A C 1
ATOM 692 O O . ALA A 1 84 ? -38.992 -11.649 84.525 1.00 90.19 84 ALA A O 1
ATOM 693 N N . GLU A 1 85 ? -39.925 -10.455 86.180 1.00 91.25 85 GLU A N 1
ATOM 694 C CA . GLU A 1 85 ? -40.544 -9.455 85.311 1.00 91.25 85 GLU A CA 1
ATOM 695 C C . GLU A 1 85 ? -39.486 -8.597 84.598 1.00 91.25 85 GLU A C 1
ATOM 697 O O . GLU A 1 85 ? -39.545 -8.447 83.378 1.00 91.25 85 GLU A O 1
ATOM 702 N N . GLU A 1 86 ? -38.460 -8.131 85.318 1.00 92.12 86 GLU A N 1
ATOM 703 C CA . GLU A 1 86 ? -37.321 -7.395 84.749 1.00 92.12 86 GLU A CA 1
ATOM 704 C C . GLU A 1 86 ? -36.488 -8.247 83.772 1.00 92.12 86 GLU A C 1
ATOM 706 O O . GLU A 1 86 ? -35.994 -7.751 82.759 1.00 92.12 86 GLU A O 1
ATOM 711 N N . GLN A 1 87 ? -36.326 -9.546 84.025 1.00 92.00 87 GLN A N 1
ATOM 712 C CA . GLN A 1 87 ? -35.677 -10.452 83.072 1.00 92.00 87 GLN A CA 1
ATOM 713 C C . GLN A 1 87 ? -36.535 -10.665 81.821 1.00 92.00 87 GLN A C 1
ATOM 715 O O . GLN A 1 87 ? -36.014 -10.658 80.705 1.00 92.00 87 GLN A O 1
ATOM 720 N N . ALA A 1 88 ? -37.851 -10.814 81.983 1.00 91.88 88 ALA A N 1
ATOM 721 C CA . ALA A 1 88 ? -38.773 -10.989 80.869 1.00 91.88 88 ALA A CA 1
ATOM 722 C C . ALA A 1 88 ? -38.857 -9.741 79.977 1.00 91.88 88 ALA A C 1
ATOM 724 O O . ALA A 1 88 ? -38.976 -9.877 78.758 1.00 91.88 88 ALA A O 1
ATOM 725 N N . THR A 1 89 ? -38.787 -8.531 80.544 1.00 91.81 89 THR A N 1
ATOM 726 C CA . THR A 1 89 ? -38.727 -7.293 79.751 1.00 91.81 89 THR A CA 1
ATOM 727 C C . THR A 1 89 ? -37.416 -7.195 78.984 1.00 91.81 89 THR A C 1
ATOM 729 O O . THR A 1 89 ? -37.452 -6.974 77.776 1.00 91.81 89 THR A O 1
ATOM 732 N N . ARG A 1 90 ? -36.278 -7.472 79.630 1.00 93.25 90 ARG A N 1
ATOM 733 C CA . ARG A 1 90 ? -34.961 -7.465 78.973 1.00 93.25 90 ARG A CA 1
ATOM 734 C C . ARG A 1 90 ? -34.873 -8.442 77.802 1.00 93.25 90 ARG A C 1
ATOM 736 O O . ARG A 1 90 ? -34.387 -8.066 76.741 1.00 93.25 90 ARG A O 1
ATOM 743 N N . LEU A 1 91 ? -35.382 -9.666 77.960 1.00 93.62 91 LEU A N 1
ATOM 744 C CA . LEU A 1 91 ? -35.401 -10.656 76.875 1.00 93.62 91 LEU A CA 1
ATOM 745 C C . LEU A 1 91 ? -36.249 -10.187 75.685 1.00 93.62 91 LEU A C 1
ATOM 747 O O . LEU A 1 91 ? -35.841 -10.345 74.536 1.00 93.62 91 LEU A O 1
ATOM 751 N N . LYS A 1 92 ? -37.405 -9.565 75.947 1.00 92.62 92 LYS A N 1
ATOM 752 C CA . LYS A 1 92 ? -38.254 -8.995 74.888 1.00 92.62 92 LYS A CA 1
ATOM 753 C C . LYS A 1 92 ? -37.577 -7.820 74.188 1.00 92.62 92 LYS A C 1
ATOM 755 O O . LYS A 1 92 ? -37.657 -7.715 72.967 1.00 92.62 92 LYS A O 1
ATOM 760 N N . GLU A 1 93 ? -36.918 -6.940 74.936 1.00 93.06 93 GLU A N 1
ATOM 761 C CA . GLU A 1 93 ? -36.163 -5.817 74.373 1.00 93.06 93 GLU A CA 1
ATOM 762 C C . GLU A 1 93 ? -35.001 -6.306 73.497 1.00 93.06 93 GLU A C 1
ATOM 764 O O . GLU A 1 93 ? -34.811 -5.794 72.392 1.00 93.06 93 GLU A O 1
ATOM 769 N N . GLU A 1 94 ? -34.280 -7.346 73.928 1.00 94.25 94 GLU A N 1
ATOM 770 C CA . GLU A 1 94 ? -33.227 -7.990 73.137 1.00 94.25 94 GLU A CA 1
ATOM 771 C C . GLU A 1 94 ? -33.775 -8.647 71.861 1.00 94.25 94 GLU A C 1
ATOM 773 O O . GLU A 1 94 ? -33.198 -8.459 70.789 1.00 94.25 94 GLU A O 1
ATOM 778 N N . GLU A 1 95 ? -34.901 -9.366 71.924 1.00 94.56 95 GLU A N 1
ATOM 779 C CA . GLU A 1 95 ? -35.545 -9.938 70.731 1.00 94.56 95 GLU A CA 1
ATOM 780 C C . GLU A 1 95 ? -35.982 -8.859 69.734 1.00 94.56 95 GLU A C 1
ATOM 782 O O . GLU A 1 95 ? -35.760 -8.996 68.526 1.00 94.56 95 GLU A O 1
ATOM 787 N N . VAL A 1 96 ? -36.571 -7.763 70.222 1.00 95.44 96 VAL A N 1
ATOM 788 C CA . VAL A 1 96 ? -36.983 -6.633 69.379 1.00 95.44 96 VAL A CA 1
ATOM 789 C C . VAL A 1 96 ? -35.765 -5.975 68.729 1.00 95.44 96 VAL A C 1
ATOM 791 O O . VAL A 1 96 ? -35.792 -5.707 67.524 1.00 95.44 96 VAL A O 1
ATOM 794 N N . ALA A 1 97 ? -34.682 -5.768 69.482 1.00 94.56 97 ALA A N 1
ATOM 795 C CA . ALA A 1 97 ? -33.437 -5.218 68.955 1.00 94.56 97 ALA A CA 1
ATOM 796 C C . ALA A 1 97 ? -32.812 -6.135 67.889 1.00 94.56 97 ALA A C 1
ATOM 798 O O . ALA A 1 97 ? -32.437 -5.663 66.813 1.00 94.56 97 ALA A O 1
ATOM 799 N N . GLN A 1 98 ? -32.770 -7.450 68.128 1.00 95.31 98 GLN A N 1
ATOM 800 C CA . GLN A 1 98 ? -32.268 -8.427 67.156 1.00 95.31 98 GLN A CA 1
ATOM 801 C C . GLN A 1 98 ? -33.120 -8.466 65.885 1.00 95.31 98 GLN A C 1
ATOM 803 O O . GLN A 1 98 ? -32.583 -8.532 64.777 1.00 95.31 98 GLN A O 1
ATOM 808 N N . LEU A 1 99 ? -34.448 -8.406 66.011 1.00 95.31 99 LEU A N 1
ATOM 809 C CA . LEU A 1 99 ? -35.345 -8.375 64.860 1.00 95.31 99 LEU A CA 1
ATOM 810 C C . LEU A 1 99 ? -35.169 -7.088 64.045 1.00 95.31 99 LEU A C 1
ATOM 812 O O . LEU A 1 99 ? -35.115 -7.148 62.814 1.00 95.31 99 LEU A O 1
ATOM 816 N N . ALA A 1 100 ? -35.053 -5.937 64.711 1.00 94.94 100 ALA A N 1
ATOM 817 C CA . ALA A 1 100 ? -34.781 -4.659 64.058 1.00 94.94 100 ALA A CA 1
ATOM 818 C C . ALA A 1 100 ? -33.431 -4.684 63.325 1.00 94.94 100 ALA A C 1
ATOM 820 O O . ALA A 1 100 ? -33.348 -4.274 62.167 1.00 94.94 100 ALA A O 1
ATOM 821 N N . GLN A 1 101 ? -32.396 -5.250 63.952 1.00 95.81 101 GLN A N 1
ATOM 822 C CA . GLN A 1 101 ? -31.083 -5.410 63.337 1.00 95.81 101 GLN A CA 1
ATOM 823 C C . GLN A 1 101 ? -31.127 -6.337 62.116 1.00 95.81 101 GLN A C 1
ATOM 825 O O . GLN A 1 101 ? -30.553 -6.005 61.083 1.00 95.81 101 GLN A O 1
ATOM 830 N N . ARG A 1 102 ? -31.848 -7.465 62.185 1.00 95.19 102 ARG A N 1
ATOM 831 C CA . ARG A 1 102 ? -32.032 -8.364 61.032 1.00 95.19 102 ARG A CA 1
ATOM 832 C C . ARG A 1 102 ? -32.719 -7.661 59.863 1.00 95.19 102 ARG A C 1
ATOM 834 O O . ARG A 1 102 ? -32.250 -7.788 58.737 1.00 95.19 102 ARG A O 1
ATOM 841 N N . LYS A 1 103 ? -33.787 -6.898 60.121 1.00 96.25 103 LYS A N 1
ATOM 842 C CA . LYS A 1 103 ? -34.485 -6.126 59.076 1.00 96.25 103 LYS A CA 1
ATOM 843 C C . LYS A 1 103 ? -33.575 -5.074 58.441 1.00 96.25 103 LYS A C 1
ATOM 845 O O . LYS A 1 103 ? -33.517 -4.990 57.221 1.00 96.25 103 LYS A O 1
ATOM 850 N N . SER A 1 104 ? -32.826 -4.339 59.261 1.00 96.19 104 SER A N 1
ATOM 851 C CA . SER A 1 104 ? -31.844 -3.360 58.783 1.00 96.19 104 SER A CA 1
ATOM 852 C C . SER A 1 104 ? -30.762 -4.013 57.913 1.00 96.19 104 SER A C 1
ATOM 854 O O . SER A 1 104 ? -30.485 -3.551 56.809 1.00 96.19 104 SER A O 1
ATOM 856 N N . ASN A 1 105 ? -30.204 -5.148 58.347 1.00 96.44 105 ASN A N 1
ATOM 857 C CA . ASN A 1 105 ? -29.194 -5.879 57.576 1.00 96.44 105 ASN A CA 1
ATOM 858 C C . ASN A 1 105 ? -29.729 -6.371 56.219 1.00 96.44 105 ASN A C 1
ATOM 860 O O . ASN A 1 105 ? -29.014 -6.301 55.222 1.00 96.44 105 ASN A O 1
ATOM 864 N N . GLU A 1 106 ? -30.979 -6.837 56.169 1.00 96.31 106 GLU A N 1
ATOM 865 C CA . GLU A 1 106 ? -31.646 -7.266 54.933 1.00 96.31 106 GLU A CA 1
ATOM 866 C C . GLU A 1 106 ? -31.829 -6.096 53.948 1.00 96.31 106 GLU A C 1
ATOM 868 O O . GLU A 1 106 ? -31.593 -6.233 52.746 1.00 96.31 106 GLU A O 1
ATOM 873 N N . GLU A 1 107 ? -32.214 -4.919 54.448 1.00 96.25 107 GLU A N 1
ATOM 874 C CA . GLU A 1 107 ? -32.321 -3.701 53.638 1.00 96.25 107 GLU A CA 1
ATOM 875 C C . GLU A 1 107 ? -30.955 -3.240 53.120 1.00 96.25 107 GLU A C 1
ATOM 877 O O . GLU A 1 107 ? -30.816 -2.954 51.929 1.00 96.25 107 GLU A O 1
ATOM 882 N N . ILE A 1 108 ? -29.927 -3.241 53.977 1.00 97.38 108 ILE A N 1
ATOM 883 C CA . ILE A 1 108 ? -28.545 -2.927 53.589 1.00 97.38 108 ILE A CA 1
ATOM 884 C C . ILE A 1 108 ? -28.066 -3.883 52.492 1.00 97.38 108 ILE A C 1
ATOM 886 O O . ILE A 1 108 ? -27.465 -3.435 51.515 1.00 97.38 108 ILE A O 1
ATOM 890 N N . HIS A 1 109 ? -28.352 -5.182 52.615 1.00 97.25 109 HIS A N 1
ATOM 891 C CA . HIS A 1 109 ? -27.977 -6.173 51.608 1.00 97.25 109 HIS A CA 1
ATOM 892 C C . HIS A 1 109 ? -28.622 -5.871 50.249 1.00 97.25 109 HIS A C 1
ATOM 894 O O . HIS A 1 109 ? -27.924 -5.800 49.237 1.00 97.25 109 HIS A O 1
ATOM 900 N N . LYS A 1 110 ? -29.936 -5.614 50.220 1.00 97.38 110 LYS A N 1
ATOM 901 C CA . LYS A 1 110 ? -30.662 -5.267 48.984 1.00 97.38 110 LYS A CA 1
ATOM 902 C C . LYS A 1 110 ? -30.139 -3.986 48.343 1.00 97.38 110 LYS A C 1
ATOM 904 O O . LYS A 1 110 ? -29.979 -3.924 47.125 1.00 97.38 110 LYS A O 1
ATOM 909 N N . LEU A 1 111 ? -29.857 -2.964 49.151 1.00 96.94 111 LEU A N 1
ATOM 910 C CA . LEU A 1 111 ? -29.282 -1.711 48.663 1.00 96.94 111 LEU A CA 1
ATOM 911 C C . LEU A 1 111 ? -27.895 -1.929 48.055 1.00 96.94 111 LEU A C 1
ATOM 913 O O . LEU A 1 111 ? -27.611 -1.386 46.989 1.00 96.94 111 LEU A O 1
ATOM 917 N N . ARG A 1 112 ? -27.056 -2.753 48.690 1.00 97.88 112 ARG A N 1
ATOM 918 C CA . ARG A 1 112 ? -25.719 -3.082 48.185 1.00 97.88 112 ARG A CA 1
ATOM 919 C C . ARG A 1 112 ? -25.782 -3.816 46.851 1.00 97.88 112 ARG A C 1
ATOM 921 O O . ARG A 1 112 ? -25.081 -3.437 45.921 1.00 97.88 112 ARG A O 1
ATOM 928 N N . GLU A 1 113 ? -26.664 -4.804 46.737 1.00 97.56 113 GLU A N 1
ATOM 929 C CA . GLU A 1 113 ? -26.850 -5.564 45.500 1.00 97.56 113 GLU A CA 1
ATOM 930 C C . GLU A 1 113 ? -27.340 -4.669 44.349 1.00 97.56 113 GLU A C 1
ATOM 932 O O . GLU A 1 113 ? -26.854 -4.763 43.223 1.00 97.56 113 GLU A O 1
ATOM 937 N N . ASN A 1 114 ? -28.269 -3.752 44.632 1.00 97.12 114 ASN A N 1
ATOM 938 C CA . ASN A 1 114 ? -28.747 -2.788 43.642 1.00 97.12 114 ASN A CA 1
ATOM 939 C C . ASN A 1 114 ? -27.651 -1.811 43.205 1.00 97.12 114 ASN A C 1
ATOM 941 O O . ASN A 1 114 ? -27.557 -1.505 42.018 1.00 97.12 114 ASN A O 1
ATOM 945 N N . LEU A 1 115 ? -26.823 -1.344 44.143 1.00 97.00 115 LEU A N 1
ATOM 946 C CA . LEU A 1 115 ? -25.699 -0.463 43.840 1.00 97.00 115 LEU A CA 1
ATOM 947 C C . LEU A 1 115 ? -24.666 -1.169 42.958 1.00 97.00 115 LEU A C 1
ATOM 949 O O . LEU A 1 115 ? -24.246 -0.602 41.954 1.00 97.00 115 LEU A O 1
ATOM 953 N N . GLU A 1 116 ? -24.310 -2.414 43.284 1.00 97.44 116 GLU A N 1
ATOM 954 C CA . GLU A 1 116 ? -23.397 -3.217 42.465 1.00 97.44 116 GLU A CA 1
ATOM 955 C C . GLU A 1 116 ? -23.959 -3.466 41.064 1.00 97.44 116 GLU A C 1
ATOM 957 O O . GLU A 1 116 ? -23.228 -3.375 40.079 1.00 97.44 116 GLU A O 1
ATOM 962 N N . ARG A 1 117 ? -25.262 -3.752 40.949 1.00 97.56 117 ARG A N 1
ATOM 963 C CA . ARG A 1 117 ? -25.913 -3.943 39.647 1.00 97.56 117 ARG A CA 1
ATOM 964 C C . ARG A 1 117 ? -25.863 -2.669 38.806 1.00 97.56 117 ARG A C 1
ATOM 966 O O . ARG A 1 117 ? -25.450 -2.729 37.654 1.00 97.56 117 ARG A O 1
ATOM 973 N N . ALA A 1 118 ? -26.204 -1.525 39.397 1.00 96.75 118 ALA A N 1
ATOM 974 C CA . ALA A 1 118 ? -26.144 -0.234 38.717 1.00 96.75 118 ALA A CA 1
ATOM 975 C C . ALA A 1 118 ? -24.709 0.128 38.292 1.00 96.75 118 ALA A C 1
ATOM 977 O O . ALA A 1 118 ? -24.502 0.612 37.183 1.00 96.75 118 ALA A O 1
ATOM 978 N N . GLN A 1 119 ? -23.708 -0.148 39.136 1.00 97.44 119 GLN A N 1
ATOM 979 C CA . GLN A 1 119 ? -22.297 0.052 38.790 1.00 97.44 119 GLN A CA 1
ATOM 980 C C . GLN A 1 119 ? -21.890 -0.795 37.581 1.00 97.44 119 GLN A C 1
ATOM 982 O O . GLN A 1 119 ? -21.395 -0.238 36.600 1.00 97.44 119 GLN A O 1
ATOM 987 N N . ARG A 1 120 ? -22.184 -2.102 37.595 1.00 97.19 120 ARG A N 1
ATOM 988 C CA . ARG A 1 120 ? -21.895 -2.994 36.458 1.00 97.19 120 ARG A CA 1
ATOM 989 C C . ARG A 1 120 ? -22.571 -2.522 35.176 1.00 97.19 120 ARG A C 1
ATOM 991 O O . ARG A 1 120 ? -21.925 -2.461 34.140 1.00 97.19 120 ARG A O 1
ATOM 998 N N . GLU A 1 121 ? -23.836 -2.112 35.243 1.00 96.94 121 GLU A N 1
ATOM 999 C CA . GLU A 1 121 ? -24.552 -1.583 34.076 1.00 96.94 121 GLU A CA 1
ATOM 1000 C C . GLU A 1 121 ? -23.871 -0.337 33.495 1.00 96.94 121 GLU A C 1
ATOM 1002 O O . GLU A 1 121 ? -23.759 -0.209 32.274 1.00 96.94 121 GLU A O 1
ATOM 1007 N N . THR A 1 122 ? -23.383 0.574 34.343 1.00 96.38 122 THR A N 1
ATOM 1008 C CA . THR A 1 122 ? -22.650 1.756 33.865 1.00 96.38 122 THR A CA 1
ATOM 1009 C C . THR A 1 122 ? -21.293 1.405 33.254 1.00 96.38 122 THR A C 1
ATOM 1011 O O . THR A 1 122 ? -20.920 1.987 32.234 1.00 96.38 122 THR A O 1
ATOM 1014 N N . GLU A 1 123 ? -20.573 0.436 33.825 1.00 96.88 123 GLU A N 1
ATOM 1015 C CA . GLU A 1 123 ? -19.290 -0.052 33.308 1.00 96.88 123 GLU A CA 1
ATOM 1016 C C . GLU A 1 123 ? -19.463 -0.766 31.962 1.00 96.88 123 GLU A C 1
ATOM 1018 O O . GLU A 1 123 ? -18.750 -0.457 31.006 1.00 96.88 123 GLU A O 1
ATOM 1023 N N . ASP A 1 124 ? -20.465 -1.639 31.848 1.00 97.00 124 ASP A N 1
ATOM 1024 C CA . ASP A 1 124 ? -20.798 -2.356 30.617 1.00 97.00 124 ASP A CA 1
ATOM 1025 C C . ASP A 1 124 ? -21.214 -1.391 29.500 1.00 97.00 124 ASP A C 1
ATOM 1027 O O . ASP A 1 124 ? -20.780 -1.528 28.352 1.00 97.00 124 ASP A O 1
ATOM 1031 N N . GLN A 1 125 ? -22.021 -0.372 29.817 1.00 96.94 125 GLN A N 1
ATOM 1032 C CA . GLN A 1 125 ? -22.396 0.668 28.854 1.00 96.94 125 GLN A CA 1
ATOM 1033 C C . GLN A 1 125 ? -21.180 1.467 28.376 1.00 96.94 125 GLN A C 1
ATOM 1035 O O . GLN A 1 125 ? -21.054 1.749 27.179 1.00 96.94 125 GLN A O 1
ATOM 1040 N N . LEU A 1 126 ? -20.278 1.822 29.293 1.00 96.06 126 LEU A N 1
ATOM 1041 C CA . LEU A 1 126 ? -19.060 2.554 28.970 1.00 96.06 126 LEU A CA 1
ATOM 1042 C C . LEU A 1 126 ? -18.129 1.718 28.084 1.00 96.06 126 LEU A C 1
ATOM 1044 O O . LEU A 1 126 ? -17.676 2.206 27.046 1.00 96.06 126 LEU A O 1
ATOM 1048 N N . HIS A 1 127 ? -17.888 0.457 28.453 1.00 97.12 127 HIS A N 1
ATOM 1049 C CA . HIS A 1 127 ? -17.083 -0.473 27.666 1.00 97.12 127 HIS A CA 1
ATOM 1050 C C . HIS A 1 127 ? -17.659 -0.662 26.268 1.00 97.12 127 HIS A C 1
ATOM 1052 O O . HIS A 1 127 ? -16.937 -0.476 25.290 1.00 97.12 127 HIS A O 1
ATOM 1058 N N . LYS A 1 128 ? -18.965 -0.914 26.156 1.00 97.38 128 LYS A N 1
ATOM 1059 C CA . LYS A 1 128 ? -19.639 -1.081 24.865 1.00 97.38 128 LYS A CA 1
ATOM 1060 C C . LYS A 1 128 ? -19.541 0.168 23.986 1.00 97.38 128 LYS A C 1
ATOM 1062 O O . LYS A 1 128 ? -19.245 0.068 22.800 1.00 97.38 128 LYS A O 1
ATOM 1067 N N . SER A 1 129 ? -19.712 1.356 24.569 1.00 97.12 129 SER A N 1
ATOM 1068 C CA . SER A 1 129 ? -19.555 2.630 23.854 1.00 97.12 129 SER A CA 1
ATOM 1069 C C . SER A 1 129 ? -18.130 2.834 23.322 1.00 97.12 129 SER A C 1
ATOM 1071 O O . SER A 1 129 ? -17.942 3.252 22.172 1.00 97.12 129 SER A O 1
ATOM 1073 N N . TYR A 1 130 ? -17.110 2.514 24.127 1.00 97.06 130 TYR A N 1
ATOM 1074 C CA . TYR A 1 130 ? -15.715 2.589 23.693 1.00 97.06 130 TYR A CA 1
ATOM 1075 C C . TYR A 1 130 ? -15.377 1.547 22.626 1.00 97.06 130 TYR A C 1
ATOM 1077 O O . TYR A 1 130 ? -14.739 1.910 21.637 1.00 97.06 130 TYR A O 1
ATOM 1085 N N . GLU A 1 131 ? -15.842 0.308 22.782 1.00 97.94 131 GLU A N 1
ATOM 1086 C CA . GLU A 1 131 ? -15.709 -0.776 21.802 1.00 97.94 131 GLU A CA 1
ATOM 1087 C C . GLU A 1 131 ? -16.281 -0.346 20.441 1.00 97.94 131 GLU A C 1
ATOM 1089 O O . GLU A 1 131 ? -15.584 -0.371 19.424 1.00 97.94 131 GLU A O 1
ATOM 1094 N N . ASP A 1 132 ? -17.511 0.179 20.427 1.00 97.62 132 ASP A N 1
ATOM 1095 C CA . ASP A 1 132 ? -18.177 0.667 19.217 1.00 97.62 132 ASP A CA 1
ATOM 1096 C C . ASP A 1 132 ? -17.443 1.857 18.587 1.00 97.62 132 ASP A C 1
ATOM 1098 O O . ASP A 1 132 ? -17.451 2.037 17.364 1.00 97.62 132 ASP A O 1
ATOM 1102 N N . ARG A 1 133 ? -16.831 2.723 19.406 1.00 97.94 133 ARG A N 1
ATOM 1103 C CA . ARG A 1 133 ? -16.031 3.851 18.913 1.00 97.94 133 ARG A CA 1
ATOM 1104 C C . ARG A 1 133 ? -14.740 3.363 18.262 1.00 97.94 133 ARG A C 1
ATOM 1106 O O . ARG A 1 133 ? -14.422 3.833 17.173 1.00 97.94 133 ARG A O 1
ATOM 1113 N N . ILE A 1 134 ? -14.047 2.416 18.894 1.00 98.00 134 ILE A N 1
ATOM 1114 C CA . ILE A 1 134 ? -12.829 1.794 18.364 1.00 98.00 134 ILE A CA 1
ATOM 1115 C C . ILE A 1 134 ? -13.145 1.096 17.044 1.00 98.00 134 ILE A C 1
ATOM 1117 O O . ILE A 1 134 ? -12.496 1.378 16.038 1.00 98.00 134 ILE A O 1
ATOM 1121 N N . LYS A 1 135 ? -14.198 0.276 17.007 1.00 98.38 135 LYS A N 1
ATOM 1122 C CA . LYS A 1 135 ? -14.628 -0.441 15.805 1.00 98.38 135 LYS A CA 1
ATOM 1123 C C . LYS A 1 135 ? -14.864 0.501 14.622 1.00 98.38 135 LYS A C 1
ATOM 1125 O O . LYS A 1 135 ? -14.271 0.310 13.565 1.00 98.38 135 LYS A O 1
ATOM 1130 N N . ARG A 1 136 ? -15.631 1.581 14.826 1.00 97.94 136 ARG A N 1
ATOM 1131 C CA . ARG A 1 136 ? -15.880 2.602 13.790 1.00 97.94 136 ARG A CA 1
ATOM 1132 C C . ARG A 1 136 ? -14.598 3.267 13.297 1.00 97.94 136 ARG A C 1
ATOM 1134 O O . ARG A 1 136 ? -14.444 3.488 12.098 1.00 97.94 136 ARG A O 1
ATOM 1141 N N . THR A 1 137 ? -13.678 3.604 14.202 1.00 97.56 137 THR A N 1
ATOM 1142 C CA . THR A 1 137 ? -12.397 4.199 13.799 1.00 97.56 137 THR A CA 1
ATOM 1143 C C . THR A 1 137 ? -11.529 3.218 13.019 1.00 97.56 137 THR A C 1
ATOM 1145 O O . THR A 1 137 ? -10.937 3.617 12.019 1.00 97.56 137 THR A O 1
ATOM 1148 N N . THR A 1 138 ? -11.502 1.946 13.419 1.00 98.19 138 THR A N 1
ATOM 1149 C CA . THR A 1 138 ? -10.746 0.888 12.741 1.00 98.19 138 THR A CA 1
ATOM 1150 C C . THR A 1 138 ? -11.278 0.655 11.331 1.00 98.19 138 THR A C 1
ATOM 1152 O O . THR A 1 138 ? -10.508 0.745 10.379 1.00 98.19 138 THR A O 1
ATOM 1155 N N . GLU A 1 139 ? -12.591 0.469 11.171 1.00 98.12 139 GLU A N 1
ATOM 1156 C CA . GLU A 1 139 ? -13.236 0.268 9.863 1.00 98.12 139 GLU A CA 1
ATOM 1157 C C . GLU A 1 139 ? -13.028 1.473 8.927 1.00 98.12 139 GLU A C 1
ATOM 1159 O O . GLU A 1 139 ? -12.752 1.324 7.731 1.00 98.12 139 GLU A O 1
ATOM 1164 N N . MET A 1 140 ? -13.108 2.695 9.463 1.00 97.44 140 MET A N 1
ATOM 1165 C CA . MET A 1 140 ? -12.844 3.913 8.692 1.00 97.44 140 MET A CA 1
ATOM 1166 C C . MET A 1 140 ? -1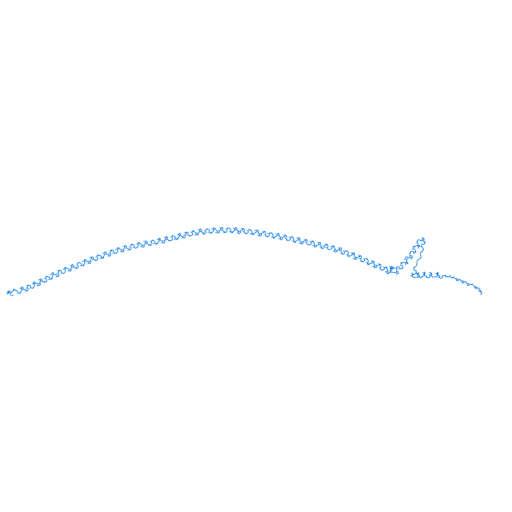1.382 4.001 8.230 1.00 97.44 140 MET A C 1
ATOM 1168 O O . MET A 1 140 ? -11.119 4.390 7.093 1.00 97.44 140 MET A O 1
ATOM 1172 N N . VAL A 1 141 ? -10.420 3.680 9.098 1.00 97.94 141 VAL A N 1
ATOM 1173 C CA . VAL A 1 141 ? -8.995 3.696 8.733 1.00 97.94 141 VAL A CA 1
ATOM 1174 C C . VAL A 1 141 ? -8.698 2.612 7.702 1.00 97.94 141 VAL A C 1
ATOM 1176 O O . VAL A 1 141 ? -8.049 2.894 6.697 1.00 97.94 141 VAL A O 1
ATOM 1179 N N . GLU A 1 142 ? -9.218 1.404 7.902 1.00 98.06 142 GLU A N 1
ATOM 1180 C CA . GLU A 1 142 ? -9.030 0.278 6.990 1.00 98.06 142 GLU A CA 1
ATOM 1181 C C . GLU A 1 142 ? -9.587 0.579 5.591 1.00 98.06 142 GLU A C 1
ATOM 1183 O O . GLU A 1 142 ? -8.887 0.408 4.590 1.00 98.06 142 GLU A O 1
ATOM 1188 N N . SER A 1 143 ? -10.812 1.107 5.509 1.00 98.12 143 SER A N 1
ATOM 1189 C CA . SER A 1 143 ? -11.427 1.490 4.231 1.00 98.12 143 SER A CA 1
ATOM 1190 C C . SER A 1 143 ? -10.655 2.601 3.514 1.00 98.12 143 SER A C 1
ATOM 1192 O O . SER A 1 143 ? -10.392 2.470 2.318 1.00 98.12 143 SER A O 1
ATOM 1194 N N . LYS A 1 144 ? -10.207 3.647 4.228 1.00 98.12 144 LYS A N 1
ATOM 1195 C CA . LYS A 1 144 ? -9.379 4.718 3.642 1.00 98.12 144 LYS A CA 1
ATOM 1196 C C . LYS A 1 144 ? -8.030 4.215 3.138 1.00 98.12 144 LYS A C 1
ATOM 1198 O O . LYS A 1 144 ? -7.584 4.636 2.072 1.00 98.12 144 LYS A O 1
ATOM 1203 N N . LEU A 1 145 ? -7.372 3.334 3.890 1.00 98.06 145 LEU A N 1
ATOM 1204 C CA . LEU A 1 145 ? -6.103 2.743 3.469 1.00 98.06 145 LEU A CA 1
ATOM 1205 C C . LEU A 1 145 ? -6.293 1.902 2.208 1.00 98.06 145 LEU A C 1
ATOM 1207 O O . LEU A 1 145 ? -5.559 2.086 1.242 1.00 98.06 145 LEU A O 1
ATOM 1211 N N . LYS A 1 146 ? -7.322 1.051 2.177 1.00 98.25 146 LYS A N 1
ATOM 1212 C CA . LYS A 1 146 ? -7.643 0.226 1.010 1.00 98.25 146 LYS A CA 1
ATOM 1213 C C . LYS A 1 146 ? -7.948 1.073 -0.227 1.00 98.25 146 LYS A C 1
ATOM 1215 O O . LYS A 1 146 ? -7.431 0.787 -1.305 1.00 98.25 146 LYS A O 1
ATOM 1220 N N . GLU A 1 147 ? -8.733 2.139 -0.076 1.00 98.12 147 GLU A N 1
ATOM 1221 C CA . GLU A 1 147 ? -9.014 3.081 -1.163 1.00 98.12 147 GLU A CA 1
ATOM 1222 C C . GLU A 1 147 ? -7.722 3.724 -1.691 1.00 98.12 147 GLU A C 1
ATOM 1224 O O . GLU A 1 147 ? -7.460 3.680 -2.896 1.00 98.12 147 GLU A O 1
ATOM 1229 N N . MET A 1 148 ? -6.870 4.257 -0.808 1.00 97.69 148 MET A N 1
ATOM 1230 C CA . MET A 1 148 ? -5.601 4.863 -1.224 1.00 97.69 148 MET A CA 1
ATOM 1231 C C . MET A 1 148 ? -4.670 3.866 -1.917 1.00 97.69 148 MET A C 1
ATOM 1233 O O . MET A 1 148 ? -4.096 4.208 -2.951 1.00 97.69 148 MET A O 1
ATOM 1237 N N . THR A 1 149 ? -4.550 2.640 -1.405 1.00 98.38 149 THR A N 1
ATOM 1238 C CA . THR A 1 149 ? -3.733 1.590 -2.026 1.00 98.38 149 THR A CA 1
ATOM 1239 C C . THR A 1 149 ? -4.204 1.300 -3.447 1.00 98.38 149 THR A C 1
ATOM 1241 O O . THR A 1 149 ? -3.407 1.398 -4.377 1.00 98.38 149 THR A O 1
ATOM 1244 N N . THR A 1 150 ? -5.505 1.061 -3.653 1.00 98.12 150 THR A N 1
ATOM 1245 C CA . THR A 1 150 ? -6.037 0.798 -5.005 1.00 98.12 150 THR A CA 1
ATOM 1246 C C . THR A 1 150 ? -5.830 1.980 -5.957 1.00 98.12 150 THR A C 1
ATOM 1248 O O . THR A 1 150 ? -5.540 1.789 -7.140 1.00 98.12 150 THR A O 1
ATOM 1251 N N . ARG A 1 151 ? -5.921 3.220 -5.457 1.00 98.56 151 ARG A N 1
ATOM 1252 C CA . ARG A 1 151 ? -5.668 4.428 -6.253 1.00 98.56 151 ARG A CA 1
ATOM 1253 C C . ARG A 1 151 ? -4.205 4.532 -6.689 1.00 98.56 151 ARG A C 1
ATOM 1255 O O . ARG A 1 151 ? -3.949 4.870 -7.845 1.00 98.56 151 ARG A O 1
ATOM 1262 N N . LEU A 1 152 ? -3.263 4.233 -5.794 1.00 97.88 152 LEU A N 1
ATOM 1263 C CA . LEU A 1 152 ? -1.829 4.232 -6.101 1.00 97.88 152 LEU A CA 1
ATOM 1264 C C . LEU A 1 152 ? -1.457 3.101 -7.065 1.00 97.88 152 LEU A C 1
ATOM 1266 O O . LEU A 1 152 ? -0.730 3.341 -8.025 1.00 97.88 152 LEU A O 1
ATOM 1270 N N . GLU A 1 153 ? -2.008 1.902 -6.878 1.00 97.50 153 GLU A N 1
ATOM 1271 C CA . GLU A 1 153 ? -1.818 0.772 -7.797 1.00 97.50 153 GLU A CA 1
ATOM 1272 C C . GLU A 1 153 ? -2.289 1.117 -9.218 1.00 97.50 153 GLU A C 1
ATOM 1274 O O . GLU A 1 153 ? -1.578 0.872 -10.195 1.00 97.50 153 GLU A O 1
ATOM 1279 N N . GLN A 1 154 ? -3.452 1.764 -9.349 1.00 98.12 154 GLN A N 1
ATOM 1280 C CA . GLN A 1 154 ? -3.953 2.230 -10.644 1.00 98.12 154 GLN A CA 1
ATOM 1281 C C . GLN A 1 154 ? -3.066 3.310 -11.273 1.00 98.12 154 GLN A C 1
ATOM 1283 O O . GLN A 1 154 ? -2.877 3.308 -12.492 1.00 98.12 154 GLN A O 1
ATOM 1288 N N . GLN A 1 155 ? -2.548 4.252 -10.480 1.00 98.00 155 GLN A N 1
ATOM 1289 C CA . GLN A 1 155 ? -1.626 5.277 -10.978 1.00 98.00 155 GLN A CA 1
ATOM 1290 C C . GLN A 1 155 ? -0.322 4.653 -11.470 1.00 98.00 155 GLN A C 1
ATOM 1292 O O . GLN A 1 155 ? 0.103 4.955 -12.584 1.00 98.00 155 GLN A O 1
ATOM 1297 N N . LEU A 1 156 ? 0.245 3.725 -10.698 1.00 97.94 156 LEU A N 1
ATOM 1298 C CA . LEU A 1 156 ? 1.462 3.011 -11.061 1.00 97.94 156 LEU A CA 1
ATOM 1299 C C . LEU A 1 156 ? 1.280 2.215 -12.359 1.00 97.94 156 LEU A C 1
ATOM 1301 O O . LEU A 1 156 ? 2.118 2.304 -13.253 1.00 97.94 156 LEU A O 1
ATOM 1305 N N . ALA A 1 157 ? 0.166 1.493 -12.507 1.00 97.50 157 ALA A N 1
ATOM 1306 C CA . ALA A 1 157 ? -0.130 0.743 -13.727 1.00 97.50 157 ALA A CA 1
ATOM 1307 C C . ALA A 1 157 ? -0.263 1.660 -14.958 1.00 97.50 157 ALA A C 1
ATOM 1309 O O . ALA A 1 157 ? 0.262 1.351 -16.031 1.00 97.50 157 ALA A O 1
ATOM 1310 N N . LYS A 1 158 ? -0.931 2.815 -14.811 1.00 97.62 158 LYS A N 1
ATOM 1311 C CA . LYS A 1 158 ? -1.047 3.816 -15.885 1.00 97.62 158 LYS A CA 1
ATOM 1312 C C . LYS A 1 158 ? 0.315 4.386 -16.265 1.00 97.62 158 LYS A C 1
ATOM 1314 O O . LYS A 1 158 ? 0.631 4.440 -17.451 1.00 97.62 158 LYS A O 1
ATOM 1319 N N . GLU A 1 159 ? 1.122 4.774 -15.282 1.00 96.94 159 GLU A N 1
ATOM 1320 C CA . GLU A 1 159 ? 2.461 5.313 -15.513 1.00 96.94 159 GLU A CA 1
ATOM 1321 C C . GLU A 1 159 ? 3.351 4.290 -16.228 1.00 96.94 159 GLU A C 1
ATOM 1323 O O . GLU A 1 159 ? 3.929 4.598 -17.271 1.00 96.94 159 GLU A O 1
ATOM 1328 N N . GLN A 1 160 ? 3.391 3.045 -15.746 1.00 95.50 160 GLN A N 1
ATOM 1329 C CA . GLN A 1 160 ? 4.152 1.965 -16.377 1.00 95.50 160 GLN A CA 1
ATOM 1330 C C . GLN A 1 160 ? 3.729 1.733 -17.834 1.00 95.50 160 GLN A C 1
ATOM 1332 O O . GLN A 1 160 ? 4.593 1.618 -18.703 1.00 95.50 160 GLN A O 1
ATOM 1337 N N . ALA A 1 161 ? 2.425 1.745 -18.130 1.00 97.44 161 ALA A N 1
ATOM 1338 C CA . ALA A 1 161 ? 1.925 1.620 -19.498 1.00 97.44 161 ALA A CA 1
ATOM 1339 C C . ALA A 1 161 ? 2.344 2.803 -20.388 1.00 97.44 161 ALA A C 1
ATOM 1341 O O . ALA A 1 161 ? 2.695 2.609 -21.552 1.00 97.44 161 ALA A O 1
ATOM 1342 N N . THR A 1 162 ? 2.328 4.032 -19.860 1.00 97.00 162 THR A N 1
ATOM 1343 C CA . THR A 1 162 ? 2.813 5.204 -20.609 1.00 97.00 162 THR A CA 1
ATOM 1344 C C . THR A 1 162 ? 4.320 5.171 -20.843 1.00 97.00 162 THR A C 1
ATOM 1346 O O . THR A 1 162 ? 4.761 5.484 -21.948 1.00 97.00 162 THR A O 1
ATOM 1349 N N . ARG A 1 163 ? 5.104 4.734 -19.850 1.00 96.56 163 ARG A N 1
ATOM 1350 C CA . ARG A 1 163 ? 6.560 4.611 -19.958 1.00 96.56 163 ARG A CA 1
ATOM 1351 C C . ARG A 1 163 ? 6.950 3.575 -21.004 1.00 96.56 163 ARG A C 1
ATOM 1353 O O . ARG A 1 163 ? 7.785 3.880 -21.846 1.00 96.56 163 ARG A O 1
ATOM 1360 N N . LEU A 1 164 ? 6.303 2.407 -20.996 1.00 97.44 164 LEU A N 1
ATOM 1361 C CA . LEU A 1 164 ? 6.556 1.352 -21.979 1.00 97.44 164 LEU A CA 1
ATOM 1362 C C . LEU A 1 164 ? 6.275 1.837 -23.409 1.00 97.44 164 LEU A C 1
ATOM 1364 O O . LEU A 1 164 ? 7.111 1.674 -24.288 1.00 97.44 164 LEU A O 1
ATOM 1368 N N . LYS A 1 165 ? 5.143 2.520 -23.631 1.00 97.25 165 LYS A N 1
ATOM 1369 C CA . LYS A 1 165 ? 4.829 3.114 -24.942 1.00 97.25 165 LYS A CA 1
ATOM 1370 C C . LYS A 1 165 ? 5.865 4.154 -25.374 1.00 97.25 165 LYS A C 1
ATOM 1372 O O . LYS A 1 165 ? 6.241 4.199 -26.541 1.00 97.25 165 LYS A O 1
ATOM 1377 N N . GLY A 1 166 ? 6.319 4.998 -24.446 1.00 96.50 166 GLY A N 1
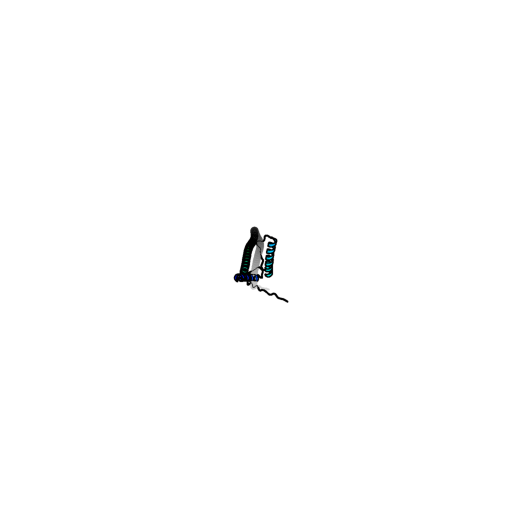ATOM 1378 C CA . GLY A 1 166 ? 7.379 5.970 -24.718 1.00 96.50 166 GLY A CA 1
ATOM 1379 C C . GLY A 1 166 ? 8.698 5.295 -25.100 1.00 96.50 166 GLY A C 1
ATOM 1380 O O . GLY A 1 166 ? 9.355 5.718 -26.049 1.00 96.50 166 GLY A O 1
ATOM 1381 N N . GLU A 1 167 ? 9.049 4.213 -24.407 1.00 97.25 167 GLU A N 1
ATOM 1382 C CA . GLU A 1 167 ? 10.244 3.417 -24.678 1.00 97.25 167 GLU A CA 1
ATOM 1383 C C . GLU A 1 167 ? 10.186 2.733 -26.051 1.00 97.25 167 GLU A C 1
ATOM 1385 O O . GLU A 1 167 ? 11.141 2.834 -26.818 1.00 97.25 167 GLU A O 1
ATOM 1390 N N . GLU A 1 168 ? 9.058 2.120 -26.419 1.00 97.12 168 GLU A N 1
ATOM 1391 C CA . GLU A 1 168 ? 8.862 1.514 -27.745 1.00 97.12 168 GLU A CA 1
ATOM 1392 C C . GLU A 1 168 ? 9.026 2.539 -28.877 1.00 97.12 168 GLU A C 1
ATOM 1394 O O . GLU A 1 168 ? 9.703 2.275 -29.875 1.00 97.12 168 GLU A O 1
ATOM 1399 N N . VAL A 1 169 ? 8.447 3.734 -28.716 1.00 97.50 169 VAL A N 1
ATOM 1400 C CA . VAL A 1 169 ? 8.572 4.824 -29.695 1.00 97.50 169 VAL A CA 1
ATOM 1401 C C . VAL A 1 169 ? 10.022 5.299 -29.804 1.00 97.50 169 VAL A C 1
ATOM 1403 O O . VAL A 1 169 ? 10.521 5.480 -30.917 1.00 97.50 169 VAL A O 1
ATOM 1406 N N . ALA A 1 170 ? 10.715 5.465 -28.675 1.00 96.81 170 ALA A N 1
ATOM 1407 C CA . ALA A 1 170 ? 12.119 5.866 -28.654 1.00 96.81 170 ALA A CA 1
ATOM 1408 C C . ALA A 1 170 ? 13.023 4.816 -29.321 1.00 96.81 170 ALA A C 1
ATOM 1410 O O . ALA A 1 170 ? 13.858 5.169 -30.154 1.00 96.81 170 ALA A O 1
ATOM 1411 N N . GLN A 1 171 ? 12.817 3.527 -29.031 1.00 97.12 171 GLN A N 1
ATOM 1412 C CA . GLN A 1 171 ? 13.557 2.434 -29.665 1.00 97.12 171 GLN A CA 1
ATOM 1413 C C . GLN A 1 171 ? 13.301 2.371 -31.176 1.00 97.12 171 GLN A C 1
ATOM 1415 O O . GLN A 1 171 ? 14.233 2.169 -31.956 1.00 97.12 171 GLN A O 1
ATOM 1420 N N . LEU A 1 172 ? 12.056 2.576 -31.617 1.00 97.56 172 LEU A N 1
ATOM 1421 C CA . LEU A 1 172 ? 11.728 2.622 -33.041 1.00 97.56 172 LEU A CA 1
ATOM 1422 C C . LEU A 1 172 ? 12.414 3.802 -33.744 1.00 97.56 172 LEU A C 1
ATOM 1424 O O . LEU A 1 172 ? 12.970 3.627 -34.829 1.00 97.56 172 LEU A O 1
ATOM 1428 N N . ALA A 1 173 ? 12.395 4.989 -33.132 1.00 96.75 173 ALA A N 1
ATOM 1429 C CA . ALA A 1 173 ? 13.085 6.165 -33.655 1.00 96.75 173 ALA A CA 1
ATOM 1430 C C . ALA A 1 173 ? 14.604 5.939 -33.730 1.00 96.75 173 ALA A C 1
ATOM 1432 O O . ALA A 1 173 ? 15.227 6.267 -34.740 1.00 96.75 173 ALA A O 1
ATOM 1433 N N . GLN A 1 174 ? 15.187 5.307 -32.708 1.00 97.44 174 GLN A N 1
ATOM 1434 C CA . GLN A 1 174 ? 16.604 4.955 -32.684 1.00 97.44 174 GLN A CA 1
ATOM 1435 C C . GLN A 1 174 ? 16.971 3.970 -33.799 1.00 97.44 174 GLN A C 1
ATOM 1437 O O . GLN A 1 174 ? 17.966 4.187 -34.485 1.00 97.44 174 GLN A O 1
ATOM 1442 N N . ARG A 1 175 ? 16.167 2.922 -34.032 1.00 96.94 175 ARG A N 1
ATOM 1443 C CA . ARG A 1 175 ? 16.392 1.974 -35.139 1.00 96.94 175 ARG A CA 1
ATOM 1444 C C . ARG A 1 175 ? 16.390 2.678 -36.495 1.00 96.94 175 ARG A C 1
ATOM 1446 O O . ARG A 1 175 ? 17.325 2.495 -37.262 1.00 96.94 175 ARG A O 1
ATOM 1453 N N . LYS A 1 176 ? 15.399 3.539 -36.751 1.00 97.19 176 LYS A N 1
ATOM 1454 C CA . LYS A 1 176 ? 15.322 4.314 -38.003 1.00 97.19 176 LYS A CA 1
ATOM 1455 C C . LYS A 1 176 ? 16.541 5.217 -38.203 1.00 97.19 176 LYS A C 1
ATOM 1457 O O . LYS A 1 176 ? 17.122 5.220 -39.281 1.00 97.19 176 LYS A O 1
ATOM 1462 N N . SER A 1 177 ? 16.944 5.940 -37.159 1.00 96.75 177 SER A N 1
ATOM 1463 C CA . SER A 1 177 ? 18.137 6.792 -37.199 1.00 96.75 177 SER A CA 1
ATOM 1464 C C . SER A 1 177 ?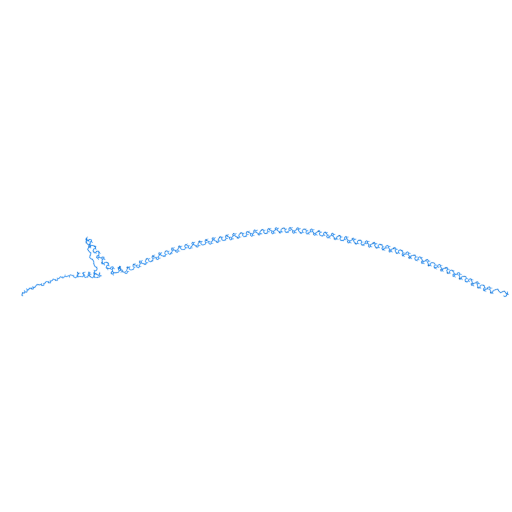 19.410 5.976 -37.456 1.00 96.75 177 SER A C 1
ATOM 1466 O O . SER A 1 177 ? 20.226 6.343 -38.297 1.00 96.75 177 SER A O 1
ATOM 1468 N N . ASN A 1 178 ? 19.558 4.817 -36.807 1.00 97.25 178 ASN A N 1
ATOM 1469 C CA . ASN A 1 178 ? 20.695 3.925 -37.036 1.00 97.25 178 ASN A CA 1
ATOM 1470 C C . ASN A 1 178 ? 20.739 3.393 -38.479 1.00 97.25 178 ASN A C 1
ATOM 1472 O O . ASN A 1 178 ? 21.819 3.351 -39.067 1.00 97.25 178 ASN A O 1
ATOM 1476 N N . ASP A 1 179 ? 19.591 3.037 -39.064 1.00 97.69 179 ASP A N 1
ATOM 1477 C CA . ASP A 1 179 ? 19.502 2.610 -40.466 1.00 97.69 179 ASP A CA 1
ATOM 1478 C C . ASP A 1 179 ? 19.919 3.737 -41.427 1.00 97.69 179 ASP A C 1
ATOM 1480 O O . ASP A 1 179 ? 20.618 3.497 -42.415 1.00 97.69 179 ASP A O 1
ATOM 1484 N N . GLU A 1 180 ? 19.522 4.982 -41.144 1.00 97.19 180 GLU A N 1
ATOM 1485 C CA . GLU A 1 180 ? 19.944 6.157 -41.916 1.00 97.19 180 GLU A CA 1
ATOM 1486 C C . GLU A 1 180 ? 21.449 6.412 -41.787 1.00 97.19 180 GLU A C 1
ATOM 1488 O O . GLU A 1 180 ? 22.124 6.600 -42.800 1.00 97.19 180 GLU A O 1
ATOM 1493 N N . ILE A 1 181 ? 21.998 6.342 -40.570 1.00 98.00 181 ILE A N 1
ATOM 1494 C CA . ILE A 1 181 ? 23.442 6.457 -40.325 1.00 98.00 181 ILE A CA 1
ATOM 1495 C C . ILE A 1 181 ? 24.202 5.381 -41.105 1.00 98.00 181 ILE A C 1
ATOM 1497 O O . ILE A 1 181 ? 25.227 5.686 -41.715 1.00 98.00 181 ILE A O 1
ATOM 1501 N N . HIS A 1 182 ? 23.710 4.141 -41.118 1.00 97.69 182 HIS A N 1
ATOM 1502 C CA . HIS A 1 182 ? 24.340 3.057 -41.866 1.00 97.69 182 HIS A CA 1
ATOM 1503 C C . HIS A 1 182 ? 24.359 3.344 -43.373 1.00 97.69 182 HIS A C 1
ATOM 1505 O O . HIS A 1 182 ? 25.407 3.234 -44.005 1.00 97.69 182 HIS A O 1
ATOM 1511 N N . LYS A 1 183 ? 23.228 3.769 -43.952 1.00 98.00 183 LYS A N 1
ATOM 1512 C CA . LYS A 1 183 ? 23.149 4.134 -45.379 1.00 98.00 183 LYS A CA 1
ATOM 1513 C C . LYS A 1 183 ? 24.076 5.295 -45.731 1.00 98.00 183 LYS A C 1
ATOM 1515 O O . LYS A 1 183 ? 24.733 5.269 -46.768 1.00 98.00 183 LYS A O 1
ATOM 1520 N N . LEU A 1 184 ? 24.137 6.313 -44.874 1.00 97.50 184 LEU A N 1
ATOM 1521 C CA . LEU A 1 184 ? 25.027 7.456 -45.073 1.00 97.50 184 LEU A CA 1
ATOM 1522 C C . LEU A 1 184 ? 26.499 7.041 -45.016 1.00 97.50 184 LEU A C 1
ATOM 1524 O O . LEU A 1 184 ? 27.276 7.502 -45.848 1.00 97.50 184 LEU A O 1
ATOM 1528 N N . ARG A 1 185 ? 26.876 6.147 -44.093 1.00 97.94 185 ARG A N 1
ATOM 1529 C CA . ARG A 1 185 ? 28.236 5.587 -44.034 1.00 97.94 185 ARG A CA 1
ATOM 1530 C C . ARG A 1 185 ? 28.591 4.820 -45.299 1.00 97.94 185 ARG A C 1
ATOM 1532 O O . ARG A 1 185 ? 29.643 5.075 -45.867 1.00 97.94 185 ARG A O 1
ATOM 1539 N N . GLU A 1 186 ? 27.704 3.950 -45.771 1.00 97.62 186 GLU A N 1
ATOM 1540 C CA . GLU A 1 186 ? 27.942 3.174 -46.992 1.00 97.62 186 GLU A CA 1
ATOM 1541 C C . GLU A 1 186 ? 28.116 4.081 -48.222 1.00 97.62 186 GLU A C 1
ATOM 1543 O O . GLU A 1 186 ? 29.016 3.880 -49.035 1.00 97.62 186 GLU A O 1
ATOM 1548 N N . ASN A 1 187 ? 27.285 5.121 -48.344 1.00 97.12 187 ASN A N 1
ATOM 1549 C CA . ASN A 1 187 ? 27.412 6.095 -49.426 1.00 97.12 187 ASN A CA 1
ATOM 1550 C C . ASN A 1 187 ? 28.712 6.901 -49.331 1.00 97.12 187 ASN A C 1
ATOM 1552 O O . ASN A 1 187 ? 29.337 7.156 -50.357 1.00 97.12 187 ASN A O 1
ATOM 1556 N N . LEU A 1 188 ? 29.120 7.288 -48.119 1.00 97.00 188 LEU A N 1
ATOM 1557 C CA . LEU A 1 188 ? 30.378 7.993 -47.898 1.00 97.00 188 LEU A CA 1
ATOM 1558 C C . LEU A 1 188 ? 31.577 7.116 -48.277 1.00 97.00 188 LEU A C 1
ATOM 1560 O O . LEU A 1 188 ? 32.455 7.585 -48.992 1.00 97.00 188 LEU A O 1
ATOM 1564 N N . GLU A 1 189 ? 31.584 5.847 -47.864 1.00 97.56 189 GLU A N 1
ATOM 1565 C CA . GLU A 1 189 ? 32.630 4.889 -48.239 1.00 97.56 189 GLU A CA 1
ATOM 1566 C C . GLU A 1 189 ? 32.696 4.677 -49.753 1.00 97.56 189 GLU A C 1
ATOM 1568 O O . GLU A 1 189 ? 33.785 4.610 -50.320 1.00 97.56 189 GLU A O 1
ATOM 1573 N N . ARG A 1 190 ? 31.544 4.584 -50.427 1.00 97.44 190 ARG A N 1
ATOM 1574 C CA . ARG A 1 190 ? 31.496 4.454 -51.888 1.00 97.44 190 ARG A CA 1
ATOM 1575 C C . ARG A 1 190 ? 32.087 5.683 -52.576 1.00 97.44 190 ARG A C 1
ATOM 1577 O O . ARG A 1 190 ? 32.950 5.527 -53.429 1.00 97.44 190 ARG A O 1
ATOM 1584 N N . ALA A 1 191 ? 31.675 6.880 -52.162 1.00 96.88 191 ALA A N 1
ATOM 1585 C CA . ALA A 1 191 ? 32.201 8.128 -52.707 1.00 96.88 191 ALA A CA 1
ATOM 1586 C C . ALA A 1 191 ? 33.715 8.264 -52.472 1.00 96.88 191 ALA A C 1
ATOM 1588 O O . ALA A 1 191 ? 34.434 8.713 -53.358 1.00 96.88 191 ALA A O 1
ATOM 1589 N N . GLN A 1 192 ? 34.214 7.837 -51.306 1.00 96.94 192 GLN A N 1
ATOM 1590 C CA . GLN A 1 192 ? 35.652 7.799 -51.024 1.00 96.94 192 GLN A CA 1
ATOM 1591 C C . GLN A 1 192 ? 36.395 6.877 -51.998 1.00 96.94 192 GLN A C 1
ATOM 1593 O O . GLN A 1 192 ? 37.342 7.331 -52.638 1.00 96.94 192 GLN A O 1
ATOM 1598 N N . ARG A 1 193 ? 35.928 5.633 -52.184 1.00 96.56 193 ARG A N 1
ATOM 1599 C CA . ARG A 1 193 ? 36.534 4.697 -53.150 1.00 96.56 193 ARG A CA 1
ATOM 1600 C C . ARG A 1 193 ? 36.523 5.252 -54.569 1.00 96.56 193 ARG A C 1
ATOM 1602 O O . ARG A 1 193 ? 37.547 5.224 -55.229 1.00 96.56 193 ARG A O 1
ATOM 1609 N N . GLU A 1 194 ? 35.407 5.829 -55.011 1.00 96.38 194 GLU A N 1
ATOM 1610 C CA . GLU A 1 194 ? 35.312 6.447 -56.340 1.00 96.38 194 GLU A CA 1
ATOM 1611 C C . GLU A 1 194 ? 36.351 7.563 -56.528 1.00 96.38 194 GLU A C 1
ATOM 1613 O O . GLU A 1 194 ? 36.972 7.653 -57.585 1.00 96.38 194 GLU A O 1
ATOM 1618 N N . THR A 1 195 ? 36.581 8.400 -55.510 1.00 96.00 195 THR A N 1
ATOM 1619 C CA . THR A 1 195 ? 37.623 9.436 -55.592 1.00 96.00 195 THR A CA 1
ATOM 1620 C C . THR A 1 195 ? 39.038 8.859 -55.600 1.00 96.00 195 THR A C 1
ATOM 1622 O O . THR A 1 195 ? 39.898 9.384 -56.305 1.00 96.00 195 THR A O 1
ATOM 1625 N N . GLU A 1 196 ? 39.292 7.783 -54.850 1.00 96.00 196 GLU A N 1
ATOM 1626 C CA . GLU A 1 196 ? 40.581 7.080 -54.846 1.00 96.00 196 GLU A CA 1
ATOM 1627 C C . GLU A 1 196 ? 40.856 6.421 -56.202 1.00 96.00 196 GLU A C 1
ATOM 1629 O O . GLU A 1 196 ? 41.928 6.629 -56.773 1.00 96.00 196 GLU A O 1
ATOM 1634 N N . ASP A 1 197 ? 39.870 5.715 -56.755 1.00 95.88 197 ASP A N 1
ATOM 1635 C CA . ASP A 1 197 ? 39.947 5.069 -58.065 1.00 95.88 197 ASP A CA 1
ATOM 1636 C C . ASP A 1 197 ? 40.197 6.103 -59.173 1.00 95.88 197 ASP A C 1
ATOM 1638 O O . ASP A 1 197 ? 41.102 5.924 -59.985 1.00 95.88 197 ASP A O 1
ATOM 1642 N N . GLN A 1 198 ? 39.484 7.238 -59.162 1.00 96.31 198 GLN A N 1
ATOM 1643 C CA . GLN A 1 198 ? 39.710 8.332 -60.119 1.00 96.31 198 GLN A CA 1
ATOM 1644 C C . GLN A 1 198 ? 41.122 8.919 -60.025 1.00 96.31 198 GLN A C 1
ATOM 1646 O O . GLN A 1 198 ? 41.728 9.268 -61.043 1.00 96.31 198 GLN A O 1
ATOM 1651 N N . MET A 1 199 ? 41.659 9.062 -58.810 1.00 95.44 199 MET A N 1
ATOM 1652 C CA . MET A 1 199 ? 43.037 9.516 -58.632 1.00 95.44 199 MET A CA 1
ATOM 1653 C C . MET A 1 199 ? 44.025 8.496 -59.194 1.00 95.44 199 MET A C 1
ATOM 1655 O O . MET A 1 199 ? 44.935 8.885 -59.927 1.00 95.44 199 MET A O 1
ATOM 1659 N N . HIS A 1 200 ? 43.848 7.211 -58.880 1.00 94.75 200 HIS A N 1
ATOM 1660 C CA . HIS A 1 200 ? 44.699 6.142 -59.395 1.00 94.75 200 HIS A CA 1
ATOM 1661 C C . HIS A 1 200 ? 44.660 6.066 -60.924 1.00 94.75 200 HIS A C 1
ATOM 1663 O O . HIS A 1 200 ? 45.723 6.076 -61.539 1.00 94.75 200 HIS A O 1
ATOM 1669 N N . GLU A 1 201 ? 43.475 6.098 -61.536 1.00 96.31 201 GLU A N 1
ATOM 1670 C CA . GLU A 1 201 ? 43.300 6.091 -62.993 1.00 96.31 201 GLU A CA 1
ATOM 1671 C C . GLU A 1 201 ? 43.994 7.298 -63.649 1.00 96.31 201 GLU A C 1
ATOM 1673 O O . GLU A 1 201 ? 44.760 7.148 -64.600 1.00 96.31 201 GLU A O 1
ATOM 1678 N N . SER A 1 202 ? 43.834 8.500 -63.081 1.00 95.75 202 SER A N 1
ATOM 1679 C CA . SER A 1 202 ? 44.517 9.709 -63.564 1.00 95.75 202 SER A CA 1
ATOM 1680 C C . SER A 1 202 ? 46.046 9.601 -63.480 1.00 95.75 202 SER A C 1
ATOM 1682 O O . SER A 1 202 ? 46.753 10.019 -64.405 1.00 95.75 202 SER A O 1
ATOM 1684 N N . TYR A 1 203 ? 46.579 9.033 -62.392 1.00 95.56 203 TYR A N 1
ATOM 1685 C CA . TYR A 1 203 ? 48.016 8.801 -62.248 1.00 95.56 203 TYR A CA 1
ATOM 1686 C C . TYR A 1 203 ? 48.528 7.726 -63.212 1.00 95.56 203 TYR A C 1
ATOM 1688 O O . TYR A 1 203 ? 49.578 7.931 -63.824 1.00 95.56 203 TYR A O 1
ATOM 1696 N N . GLU A 1 204 ? 47.796 6.628 -63.405 1.00 96.69 204 GLU A N 1
ATOM 1697 C CA . GLU A 1 204 ? 48.133 5.601 -64.398 1.00 96.69 204 GLU A CA 1
ATOM 1698 C C . GLU A 1 204 ? 48.161 6.181 -65.818 1.00 96.69 204 GLU A C 1
ATOM 1700 O O . GLU A 1 204 ? 49.132 5.975 -66.550 1.00 96.69 204 GLU A O 1
ATOM 1705 N N . ASP A 1 205 ? 47.174 7.001 -66.183 1.00 96.00 205 ASP A N 1
ATOM 1706 C CA . ASP A 1 205 ? 47.122 7.695 -67.472 1.00 96.00 205 ASP A CA 1
ATOM 1707 C C . ASP A 1 205 ? 48.280 8.683 -67.670 1.00 96.00 205 ASP A C 1
ATOM 1709 O O . ASP A 1 205 ? 48.779 8.873 -68.787 1.00 96.00 205 ASP A O 1
ATOM 1713 N N . GLN A 1 206 ? 48.710 9.371 -66.608 1.00 96.50 206 GLN A N 1
ATOM 1714 C CA . GLN A 1 206 ? 49.900 10.226 -66.660 1.00 96.50 206 GLN A CA 1
ATOM 1715 C C . GLN A 1 206 ? 51.167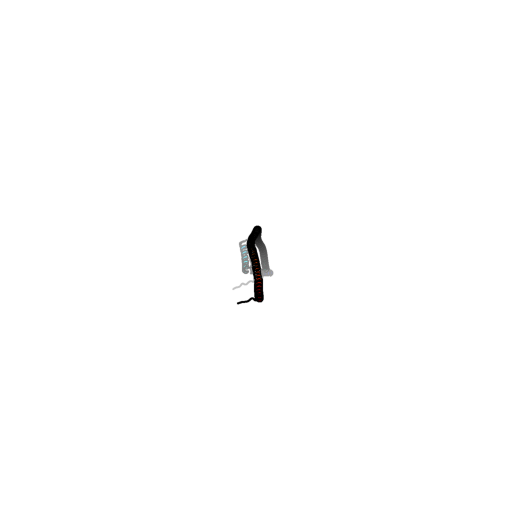 9.397 -66.873 1.00 96.50 206 GLN A C 1
ATOM 1717 O O . GLN A 1 206 ? 51.975 9.741 -67.739 1.00 96.50 206 GLN A O 1
ATOM 1722 N N . ILE A 1 207 ? 51.321 8.292 -66.137 1.00 96.88 207 ILE A N 1
ATOM 1723 C CA . ILE A 1 207 ? 52.458 7.377 -66.279 1.00 96.88 207 ILE A CA 1
ATOM 1724 C C . ILE A 1 207 ? 52.506 6.825 -67.703 1.00 96.88 207 ILE A C 1
ATOM 1726 O O . ILE A 1 207 ? 53.552 6.899 -68.341 1.00 96.88 207 ILE A O 1
ATOM 1730 N N . LYS A 1 208 ? 51.379 6.353 -68.244 1.00 96.69 208 LYS A N 1
ATOM 1731 C CA . LYS A 1 208 ? 51.299 5.817 -69.606 1.00 96.69 208 LYS A CA 1
ATOM 1732 C C . LYS A 1 208 ? 51.746 6.837 -70.655 1.00 96.69 208 LYS A C 1
ATOM 1734 O O . LYS A 1 208 ? 52.592 6.518 -71.485 1.00 96.69 208 LYS A O 1
ATOM 1739 N N . ARG A 1 209 ? 51.260 8.083 -70.571 1.00 96.12 209 ARG A N 1
ATOM 1740 C CA . ARG A 1 209 ? 51.664 9.174 -71.480 1.00 96.12 209 ARG A CA 1
ATOM 1741 C C . ARG A 1 209 ? 53.158 9.490 -71.405 1.00 96.12 209 ARG A C 1
ATOM 1743 O O . ARG A 1 209 ? 53.788 9.723 -72.436 1.00 96.12 209 ARG A O 1
ATOM 1750 N N . ILE A 1 210 ? 53.730 9.512 -70.200 1.00 96.81 210 ILE A N 1
ATOM 1751 C CA . ILE A 1 210 ? 55.171 9.737 -70.011 1.00 96.81 210 ILE A CA 1
ATOM 1752 C C . ILE A 1 210 ? 55.967 8.567 -70.600 1.00 96.81 210 ILE A C 1
ATOM 1754 O O . ILE A 1 210 ? 56.923 8.803 -71.337 1.00 96.81 210 ILE A O 1
ATOM 1758 N N . THR A 1 211 ? 55.555 7.329 -70.327 1.00 96.12 211 THR A N 1
ATOM 1759 C CA . THR A 1 211 ? 56.190 6.116 -70.857 1.00 96.12 211 THR A CA 1
ATOM 1760 C C . THR A 1 211 ? 56.186 6.108 -72.382 1.00 96.12 211 THR A C 1
ATOM 1762 O O . THR A 1 211 ? 57.248 5.980 -72.981 1.00 96.12 211 THR A O 1
ATOM 1765 N N . GLU A 1 212 ? 55.034 6.338 -73.020 1.00 96.06 212 GLU A N 1
ATOM 1766 C CA . GLU A 1 212 ? 54.911 6.381 -74.484 1.00 96.06 212 GLU A CA 1
ATOM 1767 C C . GLU A 1 212 ? 55.820 7.454 -75.107 1.00 96.06 212 GLU A C 1
ATOM 1769 O O . GLU A 1 212 ? 56.507 7.193 -76.096 1.00 96.06 212 GLU A O 1
ATOM 1774 N N . MET A 1 213 ? 55.884 8.647 -74.503 1.00 96.00 213 MET A N 1
ATOM 1775 C CA . MET A 1 213 ? 56.764 9.731 -74.955 1.00 96.00 213 MET A CA 1
ATOM 1776 C C . MET A 1 213 ? 58.251 9.366 -74.830 1.00 96.00 213 MET A C 1
ATOM 1778 O O . MET A 1 213 ? 59.048 9.661 -75.726 1.00 96.00 213 MET A O 1
ATOM 1782 N N . VAL A 1 214 ? 58.648 8.762 -73.708 1.00 96.44 214 VAL A N 1
ATOM 1783 C CA . VAL A 1 214 ? 60.033 8.333 -73.480 1.00 96.44 214 VAL A CA 1
ATOM 1784 C C . VAL A 1 214 ? 60.402 7.223 -74.460 1.00 96.44 214 VAL A C 1
ATOM 1786 O O . VAL A 1 214 ? 61.450 7.308 -75.095 1.00 96.44 214 VAL A O 1
ATOM 1789 N N . GLU A 1 215 ? 59.531 6.235 -74.657 1.00 95.56 215 GLU A N 1
ATOM 1790 C CA . GLU A 1 215 ? 59.735 5.163 -75.631 1.00 95.56 215 GLU A CA 1
ATOM 1791 C C . GLU A 1 215 ? 59.866 5.693 -77.061 1.00 95.56 215 GLU A C 1
ATOM 1793 O O . GLU A 1 215 ? 60.766 5.265 -77.787 1.00 95.56 215 GLU A O 1
ATOM 1798 N N . SER A 1 216 ? 59.010 6.632 -77.484 1.00 95.62 216 SER A N 1
ATOM 1799 C CA . SER A 1 216 ? 59.089 7.207 -78.830 1.00 95.62 216 SER A CA 1
ATOM 1800 C C . SER A 1 216 ? 60.380 8.002 -79.029 1.00 95.62 216 SER A C 1
ATOM 1802 O O . SER A 1 216 ? 61.026 7.862 -80.066 1.00 95.62 216 SER A O 1
ATOM 1804 N N . LYS A 1 217 ? 60.794 8.792 -78.026 1.00 96.38 217 LYS A N 1
ATOM 1805 C CA . LYS A 1 217 ? 62.063 9.533 -78.064 1.00 96.38 217 LYS A CA 1
ATOM 1806 C C . LYS A 1 217 ? 63.267 8.602 -78.101 1.00 96.38 217 LYS A C 1
ATOM 1808 O O . LYS A 1 217 ? 64.180 8.844 -78.883 1.00 96.38 217 LYS A O 1
ATOM 1813 N N . LEU A 1 218 ? 63.263 7.538 -77.296 1.00 95.56 218 LEU A N 1
ATOM 1814 C CA . LEU A 1 218 ? 64.335 6.546 -77.305 1.00 95.56 218 LEU A CA 1
ATOM 1815 C C . LEU A 1 218 ? 64.432 5.862 -78.672 1.00 95.56 218 LEU A C 1
ATOM 1817 O O . LEU A 1 218 ? 65.516 5.844 -79.246 1.00 95.56 218 LEU A O 1
ATOM 1821 N N . LYS A 1 219 ? 63.309 5.408 -79.246 1.00 95.44 219 LYS A N 1
ATOM 1822 C CA . LYS A 1 219 ? 63.272 4.822 -80.599 1.00 95.44 219 LYS A CA 1
ATOM 1823 C C . LYS A 1 219 ? 63.809 5.780 -81.665 1.00 95.44 219 LYS A C 1
ATOM 1825 O O . LYS A 1 219 ? 64.631 5.368 -82.477 1.00 95.44 219 LYS A O 1
ATOM 1830 N N . GLU A 1 220 ? 63.398 7.051 -81.648 1.00 95.12 220 GLU A N 1
ATOM 1831 C CA . GLU A 1 220 ? 63.924 8.062 -82.579 1.00 95.12 220 GLU A CA 1
ATOM 1832 C C . GLU A 1 220 ? 65.444 8.227 -82.422 1.00 95.12 220 GLU A C 1
ATOM 1834 O O . GLU A 1 220 ? 66.173 8.245 -83.415 1.00 95.12 220 GLU A O 1
ATOM 1839 N N . THR A 1 221 ? 65.943 8.310 -81.182 1.00 93.31 221 THR A N 1
ATOM 1840 C CA . THR A 1 221 ? 67.388 8.415 -80.934 1.00 93.31 221 THR A CA 1
ATOM 1841 C C . THR A 1 221 ? 68.153 7.165 -81.357 1.00 93.31 221 THR A C 1
ATOM 1843 O O . THR A 1 221 ? 69.243 7.308 -81.902 1.00 93.31 221 THR A O 1
ATOM 1846 N N . THR A 1 222 ? 67.591 5.965 -81.176 1.00 95.50 222 THR A N 1
ATOM 1847 C CA . THR A 1 222 ? 68.189 4.707 -81.640 1.00 95.50 222 THR A CA 1
ATOM 1848 C C . THR A 1 222 ? 68.320 4.698 -83.157 1.00 95.50 222 THR A C 1
ATOM 1850 O O . THR A 1 222 ? 69.427 4.514 -83.644 1.00 95.50 222 THR A O 1
ATOM 1853 N N . ILE A 1 223 ? 67.248 5.010 -83.896 1.00 95.62 223 ILE A N 1
ATOM 1854 C CA . ILE A 1 223 ? 67.281 5.069 -85.368 1.00 95.62 223 ILE A CA 1
ATOM 1855 C C . ILE A 1 223 ? 68.310 6.102 -85.848 1.00 95.62 223 ILE A C 1
ATOM 1857 O O . ILE A 1 223 ? 69.088 5.834 -86.760 1.00 95.62 223 ILE A O 1
ATOM 1861 N N . ARG A 1 224 ? 68.358 7.286 -85.217 1.00 95.69 224 ARG A N 1
ATOM 1862 C CA . ARG A 1 224 ? 69.351 8.318 -85.557 1.00 95.69 224 ARG A CA 1
ATOM 1863 C C . ARG A 1 224 ? 70.783 7.822 -85.328 1.00 95.69 224 ARG A C 1
ATOM 1865 O O . ARG A 1 224 ? 71.644 8.084 -86.163 1.00 95.69 224 ARG A O 1
ATOM 1872 N N . LEU A 1 225 ? 71.045 7.134 -84.215 1.00 93.88 225 LEU A N 1
ATOM 1873 C CA . LEU A 1 225 ? 72.367 6.579 -83.907 1.00 93.88 225 LEU A CA 1
ATOM 1874 C C . LEU A 1 225 ? 72.743 5.424 -84.846 1.00 93.88 225 LEU A C 1
ATOM 1876 O O . LEU A 1 225 ? 73.890 5.354 -85.274 1.00 93.88 225 LEU A O 1
ATOM 1880 N N . GLU A 1 226 ? 71.796 4.553 -85.199 1.00 93.00 226 GLU A N 1
ATOM 1881 C CA . GLU A 1 226 ? 71.988 3.479 -86.183 1.00 93.00 226 GLU A CA 1
ATOM 1882 C C . GLU A 1 226 ? 72.356 4.051 -87.554 1.00 93.00 226 GLU A C 1
ATOM 1884 O O . GLU A 1 226 ? 73.349 3.634 -88.148 1.00 93.00 226 GLU A O 1
ATOM 1889 N N . GLN A 1 227 ? 71.638 5.080 -88.012 1.00 94.62 227 GLN A N 1
ATOM 1890 C CA . GLN A 1 227 ? 71.960 5.768 -89.261 1.00 94.62 227 GLN A CA 1
ATOM 1891 C C . GLN A 1 227 ? 73.361 6.402 -89.222 1.00 94.62 227 GLN A C 1
ATOM 1893 O O . GLN A 1 227 ? 74.131 6.261 -90.171 1.00 94.62 227 GLN A O 1
ATOM 1898 N N . GLN A 1 228 ? 73.726 7.070 -88.121 1.00 93.56 228 GLN A N 1
ATOM 1899 C CA . GLN A 1 228 ? 75.075 7.629 -87.955 1.00 93.56 228 GLN A CA 1
ATOM 1900 C C . GLN A 1 228 ? 76.162 6.544 -87.985 1.00 93.56 228 GLN A C 1
ATOM 1902 O O . GLN A 1 228 ? 77.245 6.777 -88.525 1.00 93.56 228 GLN A O 1
ATOM 1907 N N . LEU A 1 229 ? 75.885 5.364 -87.422 1.00 94.81 229 LEU A N 1
ATOM 1908 C CA . LEU A 1 229 ? 76.804 4.229 -87.441 1.00 94.81 229 LEU A CA 1
ATOM 1909 C C . LEU A 1 229 ? 76.980 3.668 -88.861 1.00 94.81 229 LEU A C 1
ATOM 1911 O O . LEU A 1 229 ? 78.105 3.390 -89.273 1.00 94.81 229 LEU A O 1
ATOM 1915 N N . GLU A 1 230 ? 75.900 3.553 -89.636 1.00 93.19 230 GLU A N 1
ATOM 1916 C CA . GLU A 1 230 ? 75.963 3.143 -91.045 1.00 93.19 230 GLU A CA 1
ATOM 1917 C C . GLU A 1 230 ? 76.742 4.145 -91.906 1.00 93.19 230 GLU A C 1
ATOM 1919 O O . GLU A 1 230 ? 77.572 3.749 -92.729 1.00 93.19 230 GLU A O 1
ATOM 1924 N N . GLU A 1 231 ? 76.519 5.445 -91.698 1.00 93.19 231 GLU A N 1
ATOM 1925 C CA . GLU A 1 231 ? 77.261 6.511 -92.373 1.00 93.19 231 GLU A CA 1
ATOM 1926 C C . GLU A 1 231 ? 78.765 6.456 -92.043 1.00 93.19 231 GLU A C 1
ATOM 1928 O O . GLU A 1 231 ? 79.593 6.582 -92.952 1.00 93.19 231 GLU A O 1
ATOM 1933 N N . GLU A 1 232 ? 79.138 6.202 -90.780 1.00 92.69 232 GLU A N 1
ATOM 1934 C CA . GLU A 1 232 ? 80.538 6.001 -90.365 1.00 92.69 232 GLU A CA 1
ATOM 1935 C C . GLU A 1 232 ? 81.151 4.775 -91.041 1.00 92.69 232 GLU A C 1
ATOM 1937 O O . GLU A 1 232 ? 82.229 4.875 -91.633 1.00 92.69 232 GLU A O 1
ATOM 1942 N N . HIS A 1 233 ? 80.451 3.640 -91.024 1.00 91.12 233 HIS A N 1
ATOM 1943 C CA . HIS A 1 233 ? 80.919 2.411 -91.656 1.00 91.12 233 HIS A CA 1
ATOM 1944 C C . HIS A 1 233 ? 81.089 2.577 -93.173 1.00 91.12 233 HIS A C 1
ATOM 1946 O O . HIS A 1 233 ? 82.094 2.136 -93.737 1.00 91.12 233 HIS A O 1
ATOM 1952 N N . ALA A 1 234 ? 80.167 3.273 -93.844 1.00 92.50 234 ALA A N 1
ATOM 1953 C CA . ALA A 1 234 ? 80.274 3.583 -95.267 1.00 92.50 234 ALA A CA 1
ATOM 1954 C C . ALA A 1 234 ? 81.444 4.534 -95.570 1.00 92.50 234 ALA A C 1
ATOM 1956 O O . ALA A 1 234 ? 82.158 4.348 -96.564 1.00 92.50 234 ALA A O 1
ATOM 1957 N N . ALA A 1 235 ? 81.661 5.547 -94.725 1.00 92.50 235 ALA A N 1
ATOM 1958 C CA . ALA A 1 235 ? 82.800 6.452 -94.839 1.00 92.50 235 ALA A CA 1
ATOM 1959 C C . ALA A 1 235 ? 84.131 5.706 -94.652 1.00 92.50 235 ALA A C 1
ATOM 1961 O O . ALA A 1 235 ? 85.057 5.908 -95.443 1.00 92.50 235 ALA A O 1
ATOM 1962 N N . ARG A 1 236 ? 84.206 4.790 -93.678 1.00 91.56 236 ARG A N 1
ATOM 1963 C CA . ARG A 1 236 ? 85.381 3.948 -93.424 1.00 91.56 236 ARG A CA 1
ATOM 1964 C C . ARG A 1 236 ? 85.680 3.014 -94.596 1.00 91.56 236 ARG A C 1
ATOM 1966 O O . ARG A 1 236 ? 86.806 3.008 -95.079 1.00 91.56 236 ARG A O 1
ATOM 1973 N N . LEU A 1 237 ? 84.675 2.326 -95.144 1.00 93.25 237 LEU A N 1
ATOM 1974 C CA . LEU A 1 237 ? 84.852 1.452 -96.312 1.00 93.25 237 LEU A CA 1
ATOM 1975 C C . LEU A 1 237 ? 85.367 2.222 -97.543 1.00 93.25 237 LEU A C 1
ATOM 1977 O O . LEU A 1 237 ? 86.230 1.735 -98.276 1.00 93.25 237 LEU A O 1
ATOM 1981 N N . LYS A 1 238 ? 84.869 3.446 -97.770 1.00 92.00 238 LYS A N 1
ATOM 1982 C CA . LYS A 1 238 ? 85.373 4.325 -98.839 1.00 92.00 238 LYS A CA 1
ATOM 1983 C C . LYS A 1 238 ? 86.821 4.748 -98.601 1.00 92.00 238 LYS A C 1
ATOM 1985 O O . LYS A 1 238 ? 87.601 4.753 -99.552 1.00 92.00 238 LYS A O 1
ATOM 1990 N N . ALA A 1 239 ? 87.178 5.106 -97.367 1.00 89.88 239 ALA A N 1
ATOM 1991 C CA . ALA A 1 239 ? 88.545 5.474 -97.006 1.00 89.88 239 ALA A CA 1
ATOM 1992 C C . ALA A 1 239 ? 89.514 4.292 -97.185 1.00 89.88 239 ALA A C 1
ATOM 1994 O O . ALA A 1 239 ? 90.587 4.464 -97.769 1.00 89.88 239 ALA A O 1
ATOM 1995 N N . ASP A 1 240 ? 89.108 3.088 -96.782 1.00 87.88 240 ASP A N 1
ATOM 1996 C CA . ASP A 1 240 ? 89.877 1.858 -96.983 1.00 87.88 240 ASP A CA 1
ATOM 1997 C C . ASP A 1 240 ? 90.057 1.556 -98.478 1.00 87.88 240 ASP A C 1
ATOM 1999 O O . ASP A 1 240 ? 91.177 1.320 -98.934 1.00 87.88 240 ASP A O 1
ATOM 2003 N N . GLY A 1 241 ? 88.988 1.653 -99.277 1.00 89.88 241 GLY A N 1
ATOM 2004 C CA . GLY A 1 241 ? 89.053 1.475 -100.731 1.00 89.88 241 GLY A CA 1
ATOM 2005 C C . GLY A 1 241 ? 89.948 2.507 -101.429 1.00 89.88 241 GLY A C 1
ATOM 2006 O O . GLY A 1 241 ? 90.733 2.156 -102.312 1.00 89.88 241 GLY A O 1
ATOM 2007 N N . ALA A 1 242 ? 89.888 3.776 -101.015 1.00 90.06 242 ALA A N 1
ATOM 2008 C CA . ALA A 1 242 ? 90.763 4.828 -101.531 1.00 90.06 242 ALA A CA 1
ATOM 2009 C C . ALA A 1 242 ? 92.237 4.576 -101.172 1.00 90.06 242 ALA A C 1
ATOM 2011 O O . ALA A 1 242 ? 93.114 4.750 -102.022 1.00 90.06 242 ALA A O 1
ATOM 2012 N N . THR A 1 243 ? 92.504 4.113 -99.947 1.00 86.69 243 THR A N 1
ATOM 2013 C CA . THR A 1 243 ? 93.847 3.739 -99.480 1.00 86.69 243 THR A CA 1
ATOM 2014 C C . THR A 1 243 ? 94.399 2.563 -100.287 1.00 86.69 243 THR A C 1
ATOM 2016 O O . THR A 1 243 ? 95.519 2.639 -100.789 1.00 86.69 243 THR A O 1
ATOM 2019 N N . GLN A 1 244 ? 93.598 1.515 -100.509 1.00 88.25 244 GLN A N 1
ATOM 2020 C CA . GLN A 1 244 ? 93.979 0.370 -101.346 1.00 88.25 244 GLN A CA 1
ATOM 2021 C C . GLN A 1 244 ? 94.253 0.778 -102.798 1.00 88.25 244 GLN A C 1
ATOM 2023 O O . GLN A 1 244 ? 95.243 0.342 -103.384 1.00 88.25 244 GLN A O 1
ATOM 2028 N N . LEU A 1 245 ? 93.423 1.647 -103.383 1.00 89.44 245 LEU A N 1
ATOM 2029 C CA . LEU A 1 245 ? 93.630 2.142 -104.745 1.00 89.44 245 LEU A CA 1
ATOM 2030 C C . LEU A 1 245 ? 94.919 2.967 -104.861 1.00 89.44 245 LEU A C 1
ATOM 2032 O O . LEU A 1 245 ? 95.673 2.802 -105.821 1.00 89.44 245 LEU A O 1
ATOM 2036 N N . ALA A 1 246 ? 95.181 3.849 -103.893 1.00 86.19 246 ALA A N 1
ATOM 2037 C CA . ALA A 1 246 ? 96.425 4.611 -103.827 1.00 86.19 246 ALA A CA 1
ATOM 2038 C C . ALA A 1 246 ? 97.639 3.677 -103.703 1.00 86.19 246 ALA A C 1
ATOM 2040 O O . ALA A 1 246 ? 98.634 3.867 -104.401 1.00 86.19 246 ALA A O 1
ATOM 2041 N N . GLN A 1 247 ? 97.525 2.620 -102.897 1.00 85.25 247 GLN A N 1
ATOM 2042 C CA . GLN A 1 247 ? 98.555 1.597 -102.754 1.00 85.25 247 GLN A CA 1
ATOM 2043 C C . GLN A 1 247 ? 98.768 0.798 -104.050 1.00 85.25 247 GLN A C 1
ATOM 2045 O O . GLN A 1 247 ? 99.912 0.582 -104.438 1.00 85.25 247 GLN A O 1
ATOM 2050 N N . MET A 1 248 ? 97.708 0.423 -104.779 1.00 86.44 248 MET A N 1
ATOM 2051 C CA . MET A 1 248 ? 97.828 -0.215 -106.100 1.00 86.44 248 MET A CA 1
ATOM 2052 C C . MET A 1 248 ? 98.534 0.692 -107.111 1.00 86.44 248 MET A C 1
ATOM 2054 O O . MET A 1 248 ? 99.423 0.225 -107.815 1.00 86.44 248 MET A O 1
ATOM 2058 N N . LYS A 1 249 ? 98.179 1.984 -107.166 1.00 88.38 249 LYS A N 1
ATOM 2059 C CA . LYS A 1 249 ? 98.842 2.959 -108.049 1.00 88.38 249 LYS A CA 1
ATOM 2060 C C . LYS A 1 249 ? 100.315 3.133 -107.700 1.00 88.38 249 LYS A C 1
ATOM 2062 O O . LYS A 1 249 ? 101.151 3.081 -108.594 1.00 88.38 249 LYS A O 1
ATOM 2067 N N . SER A 1 250 ? 100.624 3.284 -106.414 1.00 87.12 250 SER A N 1
ATOM 2068 C CA . SER A 1 250 ? 102.002 3.386 -105.933 1.00 87.12 250 SER A CA 1
ATOM 2069 C C . SER A 1 250 ? 102.804 2.125 -106.266 1.00 87.12 250 SER A C 1
ATOM 2071 O O . SER A 1 250 ? 103.910 2.228 -106.785 1.00 87.12 250 SER A O 1
ATOM 2073 N N . ASN A 1 251 ? 102.234 0.933 -106.071 1.00 87.69 251 ASN A N 1
ATOM 2074 C CA . ASN A 1 251 ? 102.872 -0.326 -106.461 1.00 87.69 251 ASN A CA 1
ATOM 2075 C C . ASN A 1 251 ? 103.104 -0.418 -107.979 1.00 87.69 251 ASN A C 1
ATOM 2077 O O . ASN A 1 251 ? 104.143 -0.918 -108.410 1.00 87.69 251 ASN A O 1
ATOM 2081 N N . ASP A 1 252 ? 102.168 0.075 -108.794 1.00 88.00 252 ASP A N 1
ATOM 2082 C CA . ASP A 1 252 ? 102.296 0.093 -110.254 1.00 88.00 252 ASP A CA 1
ATOM 2083 C C . ASP A 1 252 ? 103.361 1.095 -110.732 1.00 88.00 252 ASP A C 1
ATOM 2085 O O . ASP A 1 252 ? 104.133 0.804 -111.646 1.00 88.00 252 ASP A O 1
ATOM 2089 N N . GLU A 1 253 ? 103.465 2.252 -110.076 1.00 85.06 253 GLU A N 1
ATOM 2090 C CA . GLU A 1 253 ? 104.563 3.204 -110.274 1.00 85.06 253 GLU A CA 1
ATOM 2091 C C . GLU A 1 253 ? 105.905 2.613 -109.847 1.00 85.06 253 GLU A C 1
ATOM 2093 O O . GLU A 1 253 ? 106.865 2.710 -110.605 1.00 85.06 253 GLU A O 1
ATOM 2098 N N . ILE A 1 254 ? 105.976 1.932 -108.699 1.00 86.25 254 ILE A N 1
ATOM 2099 C CA . ILE A 1 254 ? 107.176 1.205 -108.262 1.00 86.25 254 ILE A CA 1
ATOM 2100 C C . ILE A 1 254 ? 107.576 0.162 -109.313 1.00 86.25 254 ILE A C 1
ATOM 2102 O O . ILE A 1 254 ? 108.760 0.037 -109.621 1.00 86.25 254 ILE A O 1
ATOM 2106 N N . ARG A 1 255 ? 106.617 -0.561 -109.903 1.00 84.00 255 ARG A N 1
ATOM 2107 C CA . ARG A 1 255 ? 106.874 -1.526 -110.982 1.00 84.00 255 ARG A CA 1
ATOM 2108 C C . ARG A 1 255 ? 107.448 -0.852 -112.229 1.00 84.00 255 ARG A C 1
ATOM 2110 O O . ARG A 1 255 ? 108.485 -1.288 -112.714 1.00 84.00 255 ARG A O 1
ATOM 2117 N N . LYS A 1 256 ? 106.839 0.236 -112.708 1.00 85.50 256 LYS A N 1
ATOM 2118 C CA . LYS A 1 256 ? 107.347 0.996 -113.868 1.00 85.50 256 LYS A CA 1
ATOM 2119 C C . LYS A 1 256 ? 108.718 1.610 -113.605 1.00 85.50 256 LYS A C 1
ATOM 2121 O O . LYS A 1 256 ? 109.569 1.609 -114.486 1.00 85.50 256 LYS A O 1
ATOM 2126 N N . LEU A 1 257 ? 108.940 2.138 -112.402 1.00 84.62 257 LEU A N 1
ATOM 2127 C CA . LEU A 1 257 ? 110.238 2.669 -111.996 1.00 84.62 257 LEU A CA 1
ATOM 2128 C C . LEU A 1 257 ? 111.295 1.563 -111.954 1.00 84.62 257 LEU A C 1
ATOM 2130 O O . LEU A 1 257 ? 112.401 1.804 -112.419 1.00 84.62 257 LEU A O 1
ATOM 2134 N N . ARG A 1 258 ? 110.960 0.352 -111.487 1.00 80.12 258 ARG A N 1
ATOM 2135 C CA . ARG A 1 258 ? 111.851 -0.820 -111.571 1.00 80.12 258 ARG A CA 1
ATOM 2136 C C . ARG A 1 258 ? 112.154 -1.214 -113.015 1.00 80.12 258 ARG A C 1
ATOM 2138 O O . ARG A 1 258 ? 113.318 -1.388 -113.335 1.00 80.12 258 ARG A O 1
ATOM 2145 N N . GLU A 1 259 ? 111.148 -1.287 -113.886 1.00 81.69 259 GLU A N 1
ATOM 2146 C CA . GLU A 1 259 ? 111.330 -1.606 -115.314 1.00 81.69 259 GLU A CA 1
ATOM 2147 C C . GLU A 1 259 ? 112.197 -0.554 -116.033 1.00 81.69 259 GLU A C 1
ATOM 2149 O O . GLU A 1 259 ? 113.036 -0.888 -116.865 1.00 81.69 259 GLU A O 1
ATOM 2154 N N . ASN A 1 260 ? 112.006 0.732 -115.722 1.00 82.69 260 ASN A N 1
ATOM 2155 C CA . ASN A 1 260 ? 112.827 1.813 -116.268 1.00 82.69 260 ASN A CA 1
ATOM 2156 C C . ASN A 1 260 ? 114.249 1.793 -115.700 1.00 82.69 260 ASN A C 1
ATOM 2158 O O . ASN A 1 260 ? 115.185 2.069 -116.443 1.00 82.69 260 ASN A O 1
ATOM 2162 N N . LEU A 1 261 ? 114.411 1.465 -114.414 1.00 78.88 261 LEU A N 1
ATOM 2163 C CA . LEU A 1 261 ? 115.723 1.282 -113.798 1.00 78.88 261 LEU A CA 1
ATOM 2164 C C . LEU A 1 261 ? 116.455 0.106 -114.457 1.00 78.88 261 LEU A C 1
ATOM 2166 O O . LEU A 1 261 ? 117.573 0.298 -114.907 1.00 78.88 261 LEU A O 1
ATOM 2170 N N . GLU A 1 262 ? 115.803 -1.048 -114.632 1.00 79.69 262 GLU A N 1
ATOM 2171 C CA . GLU A 1 262 ? 116.359 -2.205 -115.352 1.00 79.69 262 GLU A CA 1
ATOM 2172 C C . GLU A 1 262 ? 116.719 -1.866 -116.802 1.00 79.69 262 GLU A C 1
ATOM 2174 O O . GLU A 1 262 ? 117.743 -2.314 -117.308 1.00 79.69 262 GLU A O 1
ATOM 2179 N N . ARG A 1 263 ? 115.900 -1.065 -117.494 1.00 77.12 263 ARG A N 1
ATOM 2180 C CA . ARG A 1 263 ? 116.184 -0.643 -118.872 1.00 77.12 263 ARG A CA 1
ATOM 2181 C C . ARG A 1 263 ? 117.354 0.332 -118.944 1.00 77.12 263 ARG A C 1
ATOM 2183 O O . ARG A 1 263 ? 118.181 0.193 -119.833 1.00 77.12 263 ARG A O 1
ATOM 2190 N N . ALA A 1 264 ? 117.447 1.277 -118.011 1.00 75.25 264 ALA A N 1
ATOM 2191 C CA . ALA A 1 264 ? 118.591 2.175 -117.898 1.00 75.25 264 ALA A CA 1
ATOM 2192 C C . ALA A 1 264 ? 119.867 1.410 -117.518 1.00 75.25 264 ALA A C 1
ATOM 2194 O O . ALA A 1 264 ? 120.934 1.708 -118.046 1.00 75.25 264 ALA A O 1
ATOM 2195 N N . GLU A 1 265 ? 119.761 0.396 -116.656 1.00 73.12 265 GLU A N 1
ATOM 2196 C CA . GLU A 1 265 ? 120.852 -0.528 -116.345 1.00 73.12 265 GLU A CA 1
ATOM 2197 C C . GLU A 1 265 ? 121.252 -1.342 -117.581 1.00 73.12 265 GLU A C 1
ATOM 2199 O O . GLU A 1 265 ? 122.437 -1.427 -117.883 1.00 73.12 265 GLU A O 1
ATOM 2204 N N . TRP A 1 266 ? 120.295 -1.862 -118.358 1.00 70.12 266 TRP A N 1
ATOM 2205 C CA . TRP A 1 266 ? 120.563 -2.574 -119.612 1.00 70.12 266 TRP A CA 1
ATOM 2206 C C . TRP A 1 266 ? 121.200 -1.667 -120.671 1.00 70.12 266 TRP A C 1
ATOM 2208 O O . TRP A 1 266 ? 122.162 -2.065 -121.319 1.00 70.12 266 TRP A O 1
ATOM 2218 N N . GLU A 1 267 ? 120.717 -0.435 -120.832 1.00 71.50 267 GLU A N 1
ATOM 2219 C CA . GLU A 1 267 ? 121.287 0.558 -121.748 1.00 71.50 267 GLU A CA 1
ATOM 2220 C C . GLU A 1 267 ? 122.683 1.015 -121.301 1.00 71.50 267 GLU A C 1
ATOM 2222 O O . GLU A 1 267 ? 123.566 1.174 -122.142 1.00 71.50 267 GLU A O 1
ATOM 2227 N N . ALA A 1 268 ? 122.923 1.175 -119.997 1.00 66.00 268 ALA A N 1
ATOM 2228 C CA . ALA A 1 268 ? 124.250 1.453 -119.456 1.00 66.00 268 ALA A CA 1
ATOM 2229 C C . ALA A 1 268 ? 125.205 0.271 -119.681 1.00 66.00 268 ALA A C 1
ATOM 2231 O O . ALA A 1 268 ? 126.347 0.477 -120.094 1.00 66.00 268 ALA A O 1
ATOM 2232 N N . GLU A 1 269 ? 124.733 -0.961 -119.483 1.00 67.81 269 GLU A N 1
ATOM 2233 C CA . GLU A 1 269 ? 125.493 -2.187 -119.736 1.00 67.81 269 GLU A CA 1
ATOM 2234 C C . GLU A 1 269 ? 125.788 -2.366 -121.239 1.00 67.81 269 GLU A C 1
ATOM 2236 O O . GLU A 1 269 ? 126.874 -2.808 -121.616 1.00 67.81 269 GLU A O 1
ATOM 2241 N N . GLU A 1 270 ? 124.869 -1.955 -122.117 1.00 65.44 270 GLU A N 1
ATOM 2242 C CA . GLU A 1 270 ? 125.018 -2.091 -123.567 1.00 65.44 270 GLU A CA 1
ATOM 2243 C C . GLU A 1 270 ? 125.827 -0.955 -124.207 1.00 65.44 270 GLU A C 1
ATOM 2245 O O . GLU A 1 270 ? 126.587 -1.192 -125.148 1.00 65.44 270 GLU A O 1
ATOM 2250 N N . LEU A 1 271 ? 125.788 0.259 -123.646 1.00 61.56 271 LEU A N 1
ATOM 2251 C CA . LEU A 1 271 ? 126.770 1.311 -123.934 1.00 61.56 271 LEU A CA 1
ATOM 2252 C C . LEU A 1 271 ? 128.169 0.910 -123.454 1.00 61.56 271 LEU A C 1
ATOM 2254 O O . LEU A 1 271 ? 129.149 1.195 -124.142 1.00 61.56 271 LEU A O 1
ATOM 2258 N N . ARG A 1 272 ? 128.274 0.187 -122.334 1.00 60.44 272 ARG A N 1
ATOM 2259 C CA . ARG A 1 272 ? 129.545 -0.357 -121.844 1.00 60.44 272 ARG A CA 1
ATOM 2260 C C . ARG A 1 272 ? 130.096 -1.447 -122.773 1.00 60.44 272 ARG A C 1
ATOM 2262 O O . ARG A 1 272 ? 131.270 -1.396 -123.126 1.00 60.44 272 ARG A O 1
ATOM 2269 N N . LYS A 1 273 ? 129.251 -2.353 -123.279 1.00 60.94 273 LYS A N 1
ATOM 2270 C CA . LYS A 1 273 ? 129.642 -3.358 -124.290 1.00 60.94 273 LYS A CA 1
ATOM 2271 C C . LYS A 1 273 ? 129.919 -2.767 -125.676 1.00 60.94 273 LYS A C 1
ATOM 2273 O O . LYS A 1 273 ? 130.762 -3.298 -126.398 1.00 60.94 273 LYS A O 1
ATOM 2278 N N . ARG A 1 274 ? 129.257 -1.667 -126.062 1.00 57.09 274 ARG A N 1
ATOM 2279 C CA . ARG A 1 274 ? 129.523 -0.937 -127.319 1.00 57.09 274 ARG A CA 1
ATOM 2280 C C . ARG A 1 274 ? 130.822 -0.115 -127.238 1.00 57.09 274 ARG A C 1
ATOM 2282 O O . ARG A 1 274 ? 131.548 -0.064 -128.225 1.00 57.09 274 ARG A O 1
ATOM 2289 N N . ALA A 1 275 ? 131.174 0.407 -126.059 1.00 58.28 275 ALA A N 1
ATOM 2290 C CA . ALA A 1 275 ? 132.478 1.024 -125.785 1.00 58.28 275 ALA A CA 1
ATOM 2291 C C . ALA A 1 275 ? 133.651 0.018 -125.790 1.00 58.28 275 ALA A C 1
ATOM 2293 O O . ALA A 1 275 ? 134.789 0.412 -126.024 1.00 58.28 275 ALA A O 1
ATOM 2294 N N . GLU A 1 276 ? 133.392 -1.281 -125.596 1.00 57.22 276 GLU A N 1
ATOM 2295 C CA . GLU A 1 276 ? 134.415 -2.339 -125.659 1.00 57.22 276 GLU A CA 1
ATOM 2296 C C . GLU A 1 276 ? 134.612 -2.951 -127.068 1.00 57.22 276 GLU A C 1
ATOM 2298 O O . GLU A 1 276 ? 135.561 -3.713 -127.260 1.00 57.22 276 GLU A O 1
ATOM 2303 N N . LYS A 1 277 ? 133.771 -2.630 -128.075 1.00 52.53 277 LYS A N 1
ATOM 2304 C CA . LYS A 1 277 ? 133.773 -3.314 -129.395 1.00 52.53 277 LYS A CA 1
ATOM 2305 C C . LYS A 1 277 ? 134.127 -2.465 -130.626 1.00 52.53 277 LYS A C 1
ATOM 2307 O O . LYS A 1 277 ? 134.381 -3.049 -131.677 1.00 52.53 277 LYS A O 1
ATOM 2312 N N . GLU A 1 278 ? 134.219 -1.140 -130.517 1.00 48.97 278 GLU A N 1
ATOM 2313 C CA . GLU A 1 278 ? 134.703 -0.264 -131.600 1.00 48.97 278 GLU A CA 1
ATOM 2314 C C . GLU A 1 278 ? 135.943 0.523 -131.164 1.00 48.97 278 GLU A C 1
ATOM 2316 O O . GLU A 1 278 ? 135.876 1.637 -130.653 1.00 48.97 278 GLU A O 1
ATOM 2321 N N . GLY A 1 279 ? 137.111 -0.071 -131.410 1.00 43.94 279 GLY A N 1
ATOM 2322 C CA . GLY A 1 279 ? 138.342 0.688 -131.564 1.00 43.94 279 GLY A CA 1
ATOM 2323 C C . GLY A 1 279 ? 138.388 1.338 -132.948 1.00 43.94 279 GLY A C 1
ATOM 2324 O O . GLY A 1 279 ? 138.426 0.631 -133.953 1.00 43.94 279 GLY A O 1
ATOM 2325 N N . CYS A 1 280 ? 138.445 2.671 -133.002 1.00 39.56 280 CYS A N 1
ATOM 2326 C CA . CYS A 1 280 ? 139.031 3.398 -134.127 1.00 39.56 280 CYS A CA 1
ATOM 2327 C C . CYS A 1 280 ? 139.589 4.771 -133.696 1.00 39.56 280 CYS A C 1
ATOM 2329 O O . CYS A 1 280 ? 138.846 5.678 -133.349 1.00 39.56 280 CYS A O 1
ATOM 2331 N N . ALA A 1 281 ? 140.924 4.838 -133.690 1.00 45.59 281 ALA A N 1
ATOM 2332 C CA . ALA A 1 281 ? 141.834 5.903 -134.130 1.00 45.59 281 ALA A CA 1
ATOM 2333 C C . ALA A 1 281 ? 141.454 7.409 -134.050 1.00 45.59 281 ALA A C 1
ATOM 2335 O O . ALA A 1 281 ? 140.629 7.886 -134.821 1.00 45.59 281 ALA A O 1
ATOM 2336 N N . ILE A 1 282 ? 142.311 8.136 -133.298 1.00 44.16 282 ILE A N 1
ATOM 2337 C CA . ILE A 1 282 ? 142.733 9.559 -133.416 1.00 44.16 282 ILE A CA 1
ATOM 2338 C C . ILE A 1 282 ? 141.637 10.580 -133.026 1.00 44.16 282 ILE A C 1
ATOM 2340 O O . ILE A 1 282 ? 140.631 10.680 -133.715 1.00 44.16 282 ILE A O 1
ATOM 2344 N N . LEU A 1 283 ? 141.730 11.402 -131.969 1.00 42.44 283 LEU A N 1
ATOM 2345 C CA . LEU A 1 283 ? 142.818 11.953 -131.133 1.00 42.44 283 LEU A CA 1
ATOM 2346 C C . LEU A 1 283 ? 142.534 11.744 -129.636 1.00 42.44 283 LEU A C 1
ATOM 2348 O O . LEU A 1 283 ? 141.348 11.852 -129.254 1.00 42.44 283 LEU A O 1
#